Protein AF-A0A957N250-F1 (afdb_monomer_lite)

Secondary structure (DSSP, 8-state):
----------------PEEEEEEEPPPBTTEEEEEEEETTS-BPPPEEEEGGGGS-TT--HHHHHHHHHHHHHHSHHHHHHHHHHHHH-SSEEEEEEE-TT-GGGGGS-GGG-EE-SPBTTBTT---EEGGG-TTS-EEEEPPS--PPPP--SS------------S-GGGGTPPPP-HHHHHHHHHHHHHHTT-----PPTT--HHHHHT--

pLDDT: mean 74.57, std 16.41, range [23.97, 95.19]

Structure (mmCIF, N/CA/C/O backbone):
data_AF-A0A957N250-F1
#
_entry.id   AF-A0A957N250-F1
#
loop_
_atom_site.group_PDB
_atom_site.id
_atom_site.type_symbol
_atom_site.label_atom_id
_atom_site.label_alt_id
_atom_site.label_comp_id
_atom_site.label_asym_id
_atom_site.label_entity_id
_atom_site.label_seq_id
_atom_site.pdbx_PDB_ins_code
_atom_site.Cartn_x
_atom_site.Cartn_y
_atom_site.Cartn_z
_atom_site.occupancy
_atom_site.B_iso_or_equiv
_atom_site.auth_seq_id
_atom_site.auth_comp_id
_atom_site.auth_asym_id
_atom_site.auth_atom_id
_atom_site.pdbx_PDB_model_num
ATOM 1 N N . MET A 1 1 ? 3.015 10.602 47.325 1.00 35.69 1 MET A N 1
ATOM 2 C CA . MET A 1 1 ? 3.423 11.316 46.100 1.00 35.69 1 MET A CA 1
ATOM 3 C C . MET A 1 1 ? 2.388 10.965 45.055 1.00 35.69 1 MET A C 1
ATOM 5 O O . MET A 1 1 ? 2.389 9.836 44.584 1.00 35.69 1 MET A O 1
ATOM 9 N N . ASP A 1 2 ? 1.441 11.872 44.829 1.00 30.23 2 ASP A N 1
ATOM 10 C CA . ASP A 1 2 ? 0.351 11.695 43.870 1.00 30.23 2 ASP A CA 1
ATOM 11 C C . ASP A 1 2 ? 0.866 11.970 42.456 1.00 30.23 2 ASP A C 1
ATOM 13 O O . ASP A 1 2 ? 1.268 13.090 42.142 1.00 30.23 2 ASP A O 1
ATOM 17 N N . ASN A 1 3 ? 0.869 10.940 41.610 1.00 28.44 3 ASN A N 1
ATOM 18 C CA . ASN A 1 3 ? 1.113 11.092 40.179 1.00 28.44 3 ASN A CA 1
ATOM 19 C C . ASN A 1 3 ? -0.197 11.502 39.501 1.00 28.44 3 ASN A C 1
ATOM 21 O O . ASN A 1 3 ? -1.039 10.668 39.167 1.00 28.44 3 ASN A O 1
ATOM 25 N N . GLU A 1 4 ? -0.361 12.807 39.308 1.00 23.97 4 GLU A N 1
ATOM 26 C CA . GLU A 1 4 ? -1.438 13.394 38.518 1.00 23.97 4 GLU A CA 1
ATOM 27 C C . GLU A 1 4 ? -1.207 13.068 37.028 1.00 23.97 4 GLU A C 1
ATOM 29 O O . GLU A 1 4 ? -0.367 13.669 36.356 1.00 23.97 4 GLU A O 1
ATOM 34 N N . VAL A 1 5 ? -1.933 12.078 36.501 1.00 31.09 5 VAL A N 1
ATOM 35 C CA . VAL A 1 5 ? -1.961 11.773 35.062 1.00 31.09 5 VAL A CA 1
ATOM 36 C C . VAL A 1 5 ? -2.826 12.826 34.373 1.00 31.09 5 VAL A C 1
ATOM 38 O O . VAL A 1 5 ? -4.054 12.763 34.408 1.00 31.09 5 VAL A O 1
ATOM 41 N N . ARG A 1 6 ? -2.185 13.810 33.740 1.00 25.38 6 ARG A N 1
ATOM 42 C CA . ARG A 1 6 ? -2.863 14.789 32.885 1.00 25.38 6 ARG A CA 1
ATOM 43 C C . ARG A 1 6 ? -3.071 14.192 31.497 1.00 25.38 6 ARG A C 1
ATOM 45 O O . ARG A 1 6 ? -2.113 13.971 30.761 1.00 25.38 6 ARG A O 1
ATOM 52 N N . LEU A 1 7 ? -4.329 13.938 31.141 1.00 29.70 7 LEU A N 1
ATOM 53 C CA . LEU A 1 7 ? -4.728 13.692 29.757 1.00 29.70 7 LEU A CA 1
ATOM 54 C C . LEU A 1 7 ? -4.519 14.992 28.978 1.00 29.70 7 LEU A C 1
ATOM 56 O O . LEU A 1 7 ? -5.280 15.944 29.129 1.00 29.70 7 LEU A O 1
ATOM 60 N N . VAL A 1 8 ? -3.455 15.045 28.180 1.00 31.45 8 VAL A N 1
ATOM 61 C CA . VAL A 1 8 ? -3.284 16.096 27.180 1.00 31.45 8 VAL A CA 1
ATOM 62 C C . VAL A 1 8 ? -4.263 15.774 26.056 1.00 31.45 8 VAL A C 1
ATOM 64 O O . VAL A 1 8 ? -4.026 14.865 25.261 1.00 31.45 8 VAL A O 1
ATOM 67 N N . GLU A 1 9 ? -5.392 16.479 26.021 1.00 35.44 9 GLU A N 1
ATOM 68 C CA . GLU A 1 9 ? -6.283 16.511 24.860 1.00 35.44 9 GLU A CA 1
ATOM 69 C C . GLU A 1 9 ? -5.558 17.250 23.730 1.00 35.44 9 GLU A C 1
ATOM 71 O O . GLU A 1 9 ? -5.719 18.447 23.520 1.00 35.44 9 GLU A O 1
ATOM 76 N N . GLY A 1 10 ? -4.672 16.536 23.038 1.00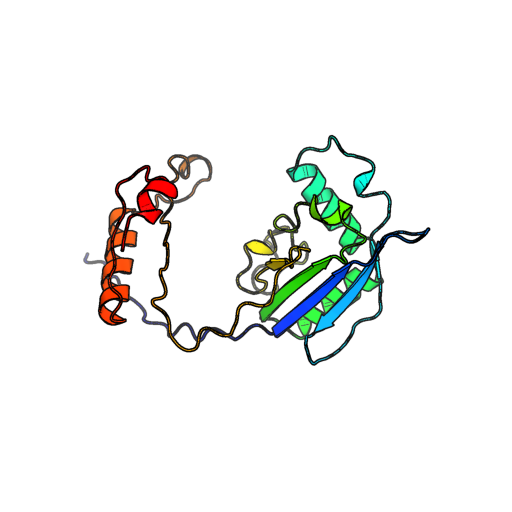 32.50 10 GLY A N 1
ATOM 77 C CA . GLY A 1 10 ? -4.186 16.972 21.742 1.00 32.50 10 GLY A CA 1
ATOM 78 C C . GLY A 1 10 ? -5.298 16.743 20.731 1.00 32.50 10 GLY A C 1
ATOM 79 O O . GLY A 1 10 ? -5.695 15.598 20.511 1.00 32.50 10 GLY A O 1
ATOM 80 N N . GLU A 1 11 ? -5.799 17.807 20.105 1.00 32.38 11 GLU A N 1
ATOM 81 C CA . GLU A 1 11 ? -6.494 17.673 18.829 1.00 32.38 11 GLU A CA 1
ATOM 82 C C . GLU A 1 11 ? -5.559 16.905 17.889 1.00 32.38 11 GLU A C 1
ATOM 84 O O . GLU A 1 11 ? -4.547 17.433 17.419 1.00 32.38 11 GLU A O 1
ATOM 89 N N . LEU A 1 12 ? -5.876 15.632 17.630 1.00 39.25 12 LEU A N 1
ATOM 90 C CA . LEU A 1 12 ? -5.319 14.891 16.508 1.00 39.25 12 LEU A CA 1
ATOM 91 C C . LEU A 1 12 ? -5.822 15.600 15.254 1.00 39.25 12 LEU A C 1
ATOM 93 O O . LEU A 1 12 ? -6.831 15.218 14.663 1.00 39.25 12 LEU A O 1
ATOM 97 N N . THR A 1 13 ? -5.137 16.673 14.870 1.00 39.28 13 THR A N 1
ATOM 98 C CA . THR A 1 13 ? -5.327 17.304 13.573 1.00 39.28 13 THR A CA 1
ATOM 99 C C . THR A 1 13 ? -4.778 16.294 12.581 1.00 39.28 13 THR A C 1
ATOM 101 O O . THR A 1 13 ? -3.583 16.270 12.295 1.00 39.28 13 THR A O 1
ATOM 104 N N . ALA A 1 14 ? -5.624 15.351 12.167 1.00 53.59 14 ALA A N 1
ATOM 105 C CA . ALA A 1 14 ? -5.254 14.327 11.214 1.00 53.59 14 ALA A CA 1
ATOM 106 C C . ALA A 1 14 ? -4.856 15.051 9.928 1.00 53.59 14 ALA A C 1
ATOM 108 O O . ALA A 1 14 ? -5.712 15.536 9.185 1.00 53.59 14 ALA A O 1
ATOM 109 N N . VAL A 1 15 ? -3.548 15.184 9.695 1.00 63.25 15 VAL A N 1
ATOM 11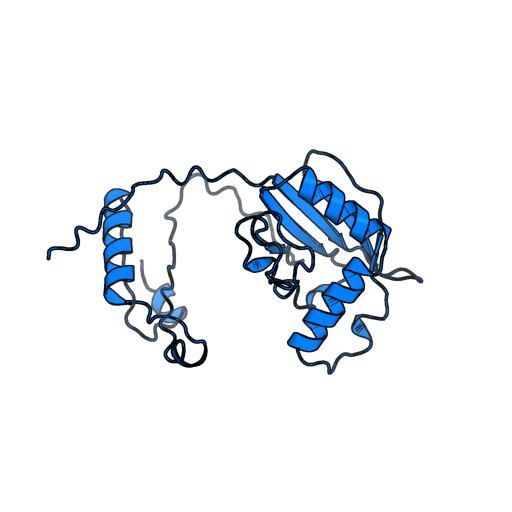0 C CA . VAL A 1 15 ? -3.030 15.677 8.424 1.00 63.25 15 VAL A CA 1
ATOM 111 C C . VAL A 1 15 ? -3.575 14.725 7.377 1.00 63.25 15 VAL A C 1
ATOM 113 O O . VAL A 1 15 ? -3.247 13.539 7.387 1.00 63.25 15 VAL A O 1
ATOM 116 N N . LYS A 1 16 ? -4.469 15.225 6.521 1.00 79.06 16 LYS A N 1
ATOM 117 C CA . LYS A 1 16 ? -5.044 14.419 5.452 1.00 79.06 16 LYS A CA 1
ATOM 118 C C . LYS A 1 16 ? -3.886 13.960 4.560 1.00 79.06 16 LYS A C 1
ATOM 120 O O . LYS A 1 16 ? -3.252 14.820 3.946 1.00 79.06 16 LYS A O 1
ATOM 125 N N . PRO A 1 17 ? -3.592 12.651 4.487 1.00 86.50 17 PRO A N 1
ATOM 126 C CA . PRO A 1 17 ? -2.508 12.179 3.648 1.00 86.50 17 PRO A CA 1
ATOM 127 C C . PRO A 1 17 ? -2.864 12.416 2.179 1.00 86.50 17 PRO A C 1
ATOM 129 O O . PRO A 1 17 ? -4.035 12.330 1.792 1.00 86.50 17 PRO A O 1
ATOM 132 N N . VAL A 1 18 ? -1.856 12.702 1.359 1.00 91.94 18 VAL A N 1
ATOM 133 C CA . VAL A 1 18 ? -2.032 12.689 -0.099 1.00 91.94 18 VAL A CA 1
ATOM 134 C C . VAL A 1 18 ? -2.136 11.249 -0.588 1.00 91.94 18 VAL A C 1
ATOM 136 O O . VAL A 1 18 ? -1.433 10.377 -0.083 1.00 91.94 18 VAL A O 1
ATOM 139 N N . ASP A 1 19 ? -2.994 10.986 -1.567 1.00 93.62 19 ASP A N 1
ATOM 140 C CA . ASP A 1 19 ? -3.112 9.648 -2.142 1.00 93.62 19 ASP A CA 1
ATOM 141 C C . ASP A 1 19 ? -2.068 9.447 -3.238 1.00 93.62 19 ASP A C 1
ATOM 143 O O . ASP A 1 19 ? -2.009 10.208 -4.204 1.00 93.62 19 ASP A O 1
ATOM 147 N N . VAL A 1 20 ? -1.260 8.403 -3.087 1.00 93.69 20 VAL A N 1
ATOM 148 C CA . VAL A 1 20 ? -0.218 8.010 -4.032 1.00 93.69 20 VAL A CA 1
ATOM 149 C C . VAL A 1 20 ? -0.567 6.634 -4.568 1.00 93.69 20 VAL A C 1
ATOM 151 O O . VAL A 1 20 ? -0.631 5.678 -3.806 1.00 93.69 20 VAL A O 1
ATOM 154 N N . GLU A 1 21 ? -0.792 6.517 -5.870 1.00 94.38 21 GLU A N 1
ATOM 155 C CA . GLU A 1 21 ? -1.034 5.236 -6.525 1.00 94.38 21 GLU A CA 1
ATOM 156 C C . GLU A 1 21 ? 0.285 4.634 -7.019 1.00 94.38 21 GLU A C 1
ATOM 158 O O . GLU A 1 21 ? 1.014 5.276 -7.774 1.00 94.38 21 GLU A O 1
ATOM 163 N N . LEU A 1 22 ? 0.551 3.388 -6.622 1.00 93.12 22 LEU A N 1
ATOM 164 C CA . LEU A 1 22 ? 1.505 2.497 -7.278 1.00 93.12 22 LEU A CA 1
ATOM 165 C C . LEU A 1 22 ? 0.706 1.540 -8.163 1.00 93.12 22 LEU A C 1
ATOM 167 O O . LEU A 1 22 ? -0.022 0.687 -7.652 1.00 93.12 22 LEU A O 1
ATOM 171 N N . ARG A 1 23 ? 0.822 1.683 -9.481 1.00 93.31 23 ARG A N 1
ATOM 172 C CA . ARG A 1 23 ? 0.179 0.799 -10.453 1.00 93.31 23 ARG A CA 1
ATOM 173 C C . ARG A 1 23 ? 1.163 -0.253 -10.946 1.00 93.31 23 ARG A C 1
ATOM 175 O O . ARG A 1 23 ? 2.221 0.109 -11.445 1.00 93.31 23 ARG A O 1
ATOM 182 N N . LEU A 1 24 ? 0.758 -1.519 -10.916 1.00 93.19 24 LEU A N 1
ATOM 183 C CA . LEU A 1 24 ? 1.451 -2.639 -11.554 1.00 93.19 24 LEU A CA 1
ATOM 184 C C . LEU A 1 24 ? 0.670 -3.113 -12.776 1.00 93.19 24 LEU A C 1
ATOM 186 O O . LEU A 1 24 ? -0.534 -3.376 -12.698 1.00 93.19 24 LEU A O 1
ATOM 190 N N . GLN A 1 25 ? 1.365 -3.199 -13.902 1.00 92.62 25 GLN A N 1
ATOM 191 C CA . GLN A 1 25 ? 0.813 -3.595 -15.194 1.00 92.62 25 GLN A CA 1
ATOM 192 C C . GLN A 1 25 ? 1.143 -5.060 -15.517 1.00 92.62 25 GLN A C 1
ATOM 194 O O . GLN A 1 25 ? 2.019 -5.647 -14.878 1.00 92.62 25 GLN A O 1
ATOM 199 N N . PRO A 1 26 ? 0.469 -5.663 -16.518 1.00 91.62 26 PRO A N 1
ATOM 200 C CA . PRO A 1 26 ? 0.784 -7.013 -16.976 1.00 91.62 26 PRO A CA 1
ATOM 201 C C . PRO A 1 26 ? 2.251 -7.166 -17.369 1.00 91.62 26 PRO A C 1
ATOM 203 O O . PRO A 1 26 ? 2.869 -6.227 -17.883 1.00 91.62 26 PRO A O 1
ATOM 206 N N . ARG A 1 27 ? 2.780 -8.369 -17.133 1.00 91.56 27 ARG A N 1
ATOM 207 C CA . ARG A 1 27 ? 4.172 -8.711 -17.417 1.00 91.56 27 ARG A CA 1
ATOM 208 C C . ARG A 1 27 ? 4.521 -8.433 -18.882 1.00 91.56 27 ARG A C 1
ATOM 210 O O . ARG A 1 27 ? 3.763 -8.776 -19.790 1.00 91.56 27 ARG A O 1
ATOM 217 N N . ARG A 1 28 ? 5.690 -7.839 -19.090 1.00 89.62 28 ARG A N 1
ATOM 218 C CA . ARG A 1 28 ? 6.406 -7.725 -20.364 1.00 89.62 28 ARG A CA 1
ATOM 219 C C . ARG A 1 28 ? 7.663 -8.597 -20.310 1.00 89.62 28 ARG A C 1
ATOM 221 O O . ARG A 1 28 ? 7.953 -9.201 -19.275 1.00 89.62 28 ARG A O 1
ATOM 228 N N . ASP A 1 29 ? 8.396 -8.678 -21.416 1.00 80.06 29 ASP A N 1
ATOM 229 C CA . ASP A 1 29 ? 9.576 -9.549 -21.544 1.00 80.06 29 ASP A CA 1
ATOM 230 C C . ASP A 1 29 ? 10.628 -9.315 -20.440 1.00 80.06 29 ASP A C 1
ATOM 232 O O . ASP A 1 29 ? 11.316 -10.243 -20.021 1.00 80.06 29 ASP A O 1
ATOM 236 N N . ASP A 1 30 ? 10.715 -8.088 -19.930 1.00 81.81 30 ASP A N 1
ATOM 237 C CA . ASP A 1 30 ? 11.694 -7.610 -18.957 1.00 81.81 30 ASP A CA 1
ATOM 238 C C . ASP A 1 30 ? 11.185 -7.596 -17.496 1.00 81.81 30 ASP A C 1
ATOM 240 O O . ASP A 1 30 ? 11.990 -7.570 -16.562 1.00 81.81 30 ASP A O 1
ATOM 244 N N . GLY A 1 31 ? 9.870 -7.667 -17.259 1.00 90.56 31 GLY A N 1
ATOM 245 C CA . GLY A 1 31 ? 9.280 -7.611 -15.916 1.00 90.56 31 GLY A CA 1
ATOM 246 C C . GLY A 1 31 ? 7.862 -7.045 -15.894 1.00 90.56 31 GLY A C 1
ATOM 247 O O . GLY A 1 31 ? 7.193 -6.981 -16.922 1.00 90.56 31 GLY A O 1
ATOM 248 N N . TRP A 1 32 ? 7.374 -6.633 -14.724 1.00 93.50 32 TRP A N 1
ATOM 249 C CA . TRP A 1 32 ? 6.081 -5.948 -14.601 1.00 93.50 32 TRP A CA 1
ATOM 250 C C . TRP A 1 32 ? 6.290 -4.432 -14.567 1.00 93.50 32 TRP A C 1
ATOM 252 O O . TRP A 1 32 ? 6.919 -3.932 -13.631 1.00 93.50 32 TRP A O 1
ATOM 262 N N . PRO A 1 33 ? 5.778 -3.669 -15.550 1.00 94.50 33 PRO A N 1
ATOM 263 C CA . PRO A 1 33 ? 5.879 -2.218 -15.523 1.00 94.50 33 PRO A CA 1
ATOM 264 C C . PRO A 1 33 ? 5.169 -1.637 -14.303 1.00 94.50 33 PRO A C 1
ATOM 266 O O . PRO A 1 33 ? 4.053 -2.041 -13.958 1.00 94.50 33 PRO A O 1
ATOM 269 N N . MET A 1 34 ? 5.817 -0.658 -13.684 1.00 93.94 34 MET A N 1
ATOM 270 C CA . MET A 1 34 ? 5.337 0.037 -12.503 1.00 93.94 34 MET A CA 1
ATOM 271 C C . MET A 1 34 ? 5.245 1.533 -12.757 1.00 93.94 34 MET A C 1
ATOM 273 O O . MET A 1 34 ? 6.176 2.147 -13.274 1.00 93.94 34 MET A O 1
ATOM 277 N N . GLU A 1 35 ? 4.146 2.135 -12.327 1.00 94.31 35 GLU A N 1
ATOM 278 C CA . GLU A 1 35 ? 3.952 3.583 -12.365 1.00 94.31 35 GLU A CA 1
ATOM 279 C C . GLU A 1 35 ? 3.638 4.086 -10.962 1.00 94.31 35 GLU A C 1
ATOM 281 O O . GLU A 1 35 ? 2.838 3.487 -10.242 1.00 94.31 35 GLU A O 1
ATOM 286 N N . LEU A 1 36 ? 4.248 5.207 -10.588 1.00 94.25 36 LEU A N 1
ATOM 287 C CA . LEU A 1 36 ? 3.971 5.901 -9.339 1.00 94.25 36 LEU A CA 1
ATOM 288 C C . LEU A 1 36 ? 3.363 7.263 -9.668 1.00 94.25 36 LEU A C 1
ATOM 290 O O . LEU A 1 36 ? 3.912 8.013 -10.474 1.00 94.25 36 LEU A O 1
ATOM 294 N N . ARG A 1 37 ? 2.234 7.603 -9.048 1.00 95.19 37 ARG A N 1
ATOM 295 C CA . ARG A 1 37 ? 1.574 8.898 -9.265 1.00 95.19 37 ARG A CA 1
ATOM 296 C C . ARG A 1 37 ? 0.878 9.411 -8.020 1.00 95.19 37 ARG A C 1
ATOM 298 O O . ARG A 1 37 ? 0.341 8.634 -7.238 1.00 95.19 37 ARG A O 1
ATOM 305 N N . VAL A 1 38 ? 0.810 10.725 -7.872 1.00 95.19 38 VAL A N 1
ATOM 306 C CA . VAL A 1 38 ? -0.076 11.371 -6.897 1.00 95.19 38 VAL A CA 1
ATOM 307 C C . VAL A 1 38 ? -1.456 11.505 -7.538 1.00 95.19 38 VAL A C 1
ATOM 309 O O . VAL A 1 38 ? -1.580 12.045 -8.638 1.00 95.19 38 VAL A O 1
ATOM 312 N N . LEU A 1 39 ? -2.513 11.018 -6.885 1.00 88.06 39 LEU A N 1
ATOM 313 C CA . LEU A 1 39 ? -3.866 11.106 -7.437 1.00 88.06 39 LEU A CA 1
ATOM 314 C C . LEU A 1 39 ? -4.292 12.573 -7.597 1.00 88.06 39 LEU A C 1
ATOM 316 O O . LEU A 1 39 ? -4.426 13.307 -6.620 1.00 88.06 39 LEU A O 1
ATOM 320 N N . GLY A 1 40 ? -4.524 12.983 -8.848 1.00 85.19 40 GLY A N 1
ATOM 321 C CA . GLY A 1 40 ? -4.840 14.370 -9.207 1.00 85.19 40 GLY A CA 1
ATOM 322 C C . GLY A 1 40 ? -3.626 15.306 -9.230 1.00 85.19 40 GLY A C 1
ATOM 323 O O . GLY A 1 40 ? -3.807 16.521 -9.225 1.00 85.19 40 GLY A O 1
ATOM 324 N N . GLY A 1 41 ? -2.411 14.755 -9.225 1.00 89.12 41 GLY A N 1
ATOM 325 C CA . GLY A 1 41 ? -1.161 15.501 -9.178 1.00 89.12 41 GLY A CA 1
ATOM 326 C C . GLY A 1 41 ? -0.143 15.008 -10.202 1.00 89.12 41 GLY A C 1
ATOM 327 O O . GLY A 1 41 ? -0.471 14.779 -11.363 1.00 89.12 41 GLY A O 1
ATOM 328 N N . GLU A 1 42 ? 1.110 14.909 -9.763 1.00 91.94 42 GLU A N 1
ATOM 329 C CA . GLU A 1 42 ? 2.237 14.552 -10.623 1.00 91.94 42 GLU A CA 1
ATOM 330 C C . GLU A 1 42 ? 2.344 13.044 -10.872 1.00 91.94 42 GLU A C 1
ATOM 332 O O . GLU A 1 42 ? 2.022 12.218 -10.012 1.00 91.94 42 GLU A O 1
ATOM 337 N N . GLU A 1 43 ? 2.849 12.707 -12.052 1.00 94.50 43 GLU A N 1
ATOM 338 C CA . GLU A 1 43 ? 3.231 11.355 -12.437 1.00 94.50 43 GLU A CA 1
ATOM 339 C C . GLU A 1 43 ? 4.755 11.261 -12.425 1.00 94.50 43 GLU A C 1
ATOM 341 O O . GLU A 1 43 ? 5.453 12.177 -12.868 1.00 94.50 43 GLU A O 1
ATOM 346 N N . TYR A 1 44 ? 5.270 10.160 -11.891 1.00 94.19 44 TYR A N 1
ATOM 347 C CA . TYR A 1 44 ? 6.697 9.892 -11.854 1.00 94.19 44 TYR A CA 1
ATOM 348 C C . TYR A 1 44 ? 7.095 8.990 -13.029 1.00 94.19 44 TYR A C 1
ATOM 350 O O . TYR A 1 44 ? 6.266 8.209 -13.505 1.00 94.19 44 TYR A O 1
ATOM 358 N N . PRO A 1 45 ? 8.356 9.065 -13.498 1.00 94.81 45 PRO A N 1
ATOM 359 C CA . PRO A 1 45 ? 8.852 8.181 -14.547 1.00 94.81 45 PRO A CA 1
ATOM 360 C C . PRO A 1 45 ? 8.582 6.697 -14.239 1.00 94.81 45 PRO A C 1
ATOM 362 O O . PRO A 1 45 ? 8.731 6.290 -13.083 1.00 94.81 45 PRO A O 1
ATOM 365 N N . PRO A 1 46 ? 8.195 5.884 -15.237 1.00 93.00 46 PRO A N 1
ATOM 366 C CA . PRO A 1 46 ? 7.897 4.475 -15.023 1.00 93.00 46 PRO A CA 1
ATOM 367 C C . PRO A 1 46 ? 9.157 3.686 -14.653 1.00 93.00 46 PRO A C 1
ATOM 369 O O . PRO A 1 46 ? 10.267 4.037 -15.053 1.00 93.00 46 PRO A O 1
ATOM 372 N N . ALA A 1 47 ? 8.953 2.599 -13.920 1.00 93.25 47 ALA A N 1
ATOM 373 C CA . ALA A 1 47 ? 9.982 1.670 -13.468 1.00 93.25 47 ALA A CA 1
ATOM 374 C C . ALA A 1 47 ? 9.566 0.226 -13.775 1.00 93.25 47 ALA A C 1
ATOM 376 O O . ALA A 1 47 ? 8.466 -0.018 -14.280 1.00 93.25 47 ALA A O 1
ATOM 377 N N . LEU A 1 48 ? 10.423 -0.739 -13.453 1.00 92.31 48 LEU A N 1
ATOM 378 C CA . LEU A 1 48 ? 10.175 -2.146 -13.742 1.00 92.31 48 LEU A CA 1
ATOM 379 C C . LEU A 1 48 ? 10.367 -3.024 -12.505 1.00 92.31 48 LEU A C 1
ATOM 381 O O . LEU A 1 48 ? 11.407 -2.985 -11.854 1.00 92.31 48 LEU A O 1
ATOM 385 N N . LEU A 1 49 ? 9.366 -3.846 -12.188 1.00 90.56 49 LEU A N 1
ATOM 386 C CA . LEU A 1 49 ? 9.509 -4.907 -11.195 1.00 90.56 49 LEU A CA 1
ATOM 387 C C . LEU A 1 49 ? 10.125 -6.130 -11.880 1.00 90.56 49 LEU A C 1
ATOM 389 O O . LEU A 1 49 ? 9.531 -6.628 -12.844 1.00 90.56 49 LEU A O 1
ATOM 393 N N . PRO A 1 50 ? 11.264 -6.656 -11.405 1.00 87.69 50 PRO A N 1
ATOM 394 C CA . PRO A 1 50 ? 11.908 -7.787 -12.054 1.00 87.69 50 PRO A CA 1
ATOM 395 C C . PRO A 1 50 ? 11.018 -9.032 -12.099 1.00 87.69 50 PRO A C 1
ATOM 397 O O . PRO A 1 50 ? 10.503 -9.475 -11.075 1.00 87.69 50 PRO A O 1
ATOM 400 N N . GLY A 1 51 ? 10.909 -9.638 -13.287 1.00 82.31 51 GLY A N 1
ATOM 401 C CA . GLY A 1 51 ? 10.068 -10.810 -13.571 1.00 82.31 51 GLY A CA 1
ATOM 402 C C . GLY A 1 51 ? 10.338 -12.056 -12.715 1.00 82.31 51 GLY A C 1
ATOM 403 O O . GLY A 1 51 ? 9.477 -12.927 -12.616 1.00 82.31 51 GLY A O 1
ATOM 404 N N . HIS A 1 52 ? 11.527 -12.142 -12.116 1.00 80.19 52 HIS A N 1
ATOM 405 C CA . HIS A 1 52 ? 11.983 -13.305 -11.354 1.00 80.19 52 HIS A CA 1
ATOM 406 C C . HIS A 1 52 ? 11.496 -13.327 -9.900 1.00 80.19 52 HIS A C 1
ATOM 408 O O . HIS A 1 52 ? 11.772 -14.269 -9.163 1.00 80.19 52 HIS A O 1
ATOM 414 N N . LEU A 1 53 ? 10.768 -12.294 -9.466 1.00 75.00 53 LEU A N 1
ATOM 415 C CA . LEU A 1 53 ? 10.264 -12.193 -8.096 1.00 75.00 53 LEU A CA 1
ATOM 416 C C . LEU A 1 53 ? 9.357 -13.374 -7.701 1.00 75.00 53 LEU A C 1
ATOM 418 O O . LEU A 1 53 ? 9.311 -13.754 -6.536 1.00 75.00 53 LEU A O 1
ATOM 422 N N . LEU A 1 54 ? 8.645 -13.954 -8.668 1.00 73.00 54 LEU A N 1
ATOM 423 C CA . LEU A 1 54 ? 7.740 -15.087 -8.456 1.00 73.00 54 LEU A CA 1
ATOM 424 C C . LEU A 1 54 ? 8.386 -16.450 -8.744 1.00 73.00 54 LEU A C 1
ATOM 426 O O . LEU A 1 54 ? 7.708 -17.470 -8.648 1.00 73.00 54 LEU A O 1
ATOM 430 N N . ASP A 1 55 ? 9.681 -16.491 -9.071 1.00 74.94 55 ASP A N 1
ATOM 431 C CA . ASP A 1 55 ? 10.370 -17.737 -9.437 1.00 74.94 55 ASP A CA 1
ATOM 432 C C . ASP A 1 55 ? 10.671 -18.631 -8.213 1.00 74.94 55 ASP A C 1
ATOM 434 O O . ASP A 1 55 ? 11.103 -19.772 -8.372 1.00 74.94 55 ASP A O 1
ATOM 438 N N . ALA A 1 56 ? 10.405 -18.143 -6.993 1.00 66.75 56 ALA A N 1
ATOM 439 C CA . ALA A 1 56 ? 10.560 -18.871 -5.731 1.00 66.75 56 ALA A CA 1
ATOM 440 C C . ALA A 1 56 ? 9.205 -19.067 -5.005 1.00 66.75 56 ALA A C 1
ATOM 442 O O . ALA A 1 56 ? 8.962 -18.441 -3.972 1.00 66.75 56 ALA A O 1
ATOM 443 N N . PRO A 1 57 ? 8.307 -19.931 -5.520 1.00 60.84 57 PRO A N 1
ATOM 444 C CA . PRO A 1 57 ? 6.946 -20.102 -4.996 1.00 60.84 57 PRO A CA 1
ATOM 445 C C . PRO A 1 57 ? 6.872 -20.726 -3.589 1.00 60.84 57 PRO A C 1
ATOM 447 O O . PRO A 1 57 ? 5.848 -20.580 -2.928 1.00 60.84 57 PRO A O 1
ATOM 450 N N . ASP A 1 58 ? 7.943 -21.380 -3.124 1.00 67.25 58 ASP A N 1
ATOM 451 C CA . ASP A 1 58 ? 8.012 -22.054 -1.815 1.00 67.25 58 ASP A CA 1
ATOM 452 C C . ASP A 1 58 ? 8.679 -21.202 -0.715 1.00 67.25 58 ASP A C 1
ATOM 454 O O . ASP A 1 58 ? 8.952 -21.698 0.380 1.00 67.25 58 ASP A O 1
ATOM 458 N N . ALA A 1 59 ? 8.989 -19.931 -0.993 1.00 69.31 59 ALA A N 1
ATOM 459 C CA . ALA A 1 59 ? 9.576 -19.039 0.003 1.00 69.31 59 ALA A CA 1
ATOM 460 C C . ALA A 1 59 ? 8.618 -18.831 1.190 1.00 69.31 59 ALA A C 1
ATOM 462 O O . ALA A 1 59 ? 7.405 -18.679 1.013 1.00 69.31 59 ALA A O 1
ATOM 463 N N . ALA A 1 60 ? 9.163 -18.783 2.410 1.00 75.00 60 ALA A N 1
ATOM 464 C CA . ALA A 1 60 ? 8.374 -18.391 3.571 1.00 75.00 60 ALA A CA 1
ATOM 465 C C . ALA A 1 60 ? 7.816 -16.964 3.362 1.00 75.00 60 ALA A C 1
ATOM 467 O O . ALA A 1 60 ? 8.478 -16.143 2.723 1.00 75.00 60 ALA A O 1
ATOM 468 N N . PRO A 1 61 ? 6.628 -16.627 3.902 1.00 68.44 61 PRO A N 1
ATOM 469 C CA . PRO A 1 61 ? 6.015 -15.311 3.700 1.00 68.44 61 PRO A CA 1
ATOM 470 C C . PRO A 1 61 ? 6.929 -14.126 4.045 1.00 68.44 61 PRO A C 1
ATOM 472 O O . PRO A 1 61 ? 6.928 -13.127 3.327 1.00 68.44 61 PRO A O 1
ATOM 475 N N . ASP A 1 62 ? 7.746 -14.256 5.093 1.00 70.06 62 ASP A N 1
ATOM 476 C CA . ASP A 1 62 ? 8.697 -13.221 5.516 1.00 70.06 62 ASP A CA 1
ATOM 477 C C . ASP A 1 62 ? 9.869 -13.066 4.530 1.00 70.06 62 ASP A C 1
ATOM 479 O O . ASP A 1 62 ? 10.271 -11.944 4.211 1.00 70.06 62 ASP A O 1
ATOM 483 N N . ASP A 1 63 ? 10.373 -14.174 3.978 1.00 72.81 63 ASP A N 1
ATOM 484 C CA . ASP A 1 63 ? 11.422 -14.159 2.950 1.00 72.81 63 ASP A CA 1
ATOM 485 C C . ASP A 1 63 ? 10.900 -13.536 1.651 1.00 72.81 63 ASP A C 1
ATOM 487 O O . ASP A 1 63 ? 11.584 -12.734 1.011 1.00 72.81 63 ASP A O 1
ATOM 491 N N . LEU A 1 64 ? 9.654 -13.853 1.285 1.00 73.31 64 LEU A N 1
ATOM 492 C CA . LEU A 1 64 ? 8.983 -13.273 0.127 1.00 73.31 64 LEU A CA 1
ATOM 493 C C . LEU A 1 64 ? 8.725 -11.772 0.315 1.00 73.31 64 LEU A C 1
ATOM 495 O O . LEU A 1 64 ? 8.876 -11.003 -0.633 1.00 73.31 64 LEU A O 1
ATOM 499 N N . ALA A 1 65 ? 8.384 -11.331 1.528 1.00 72.50 65 ALA A N 1
ATOM 500 C CA . ALA A 1 65 ? 8.229 -9.916 1.855 1.00 72.50 65 ALA A CA 1
ATOM 501 C C . ALA A 1 65 ? 9.553 -9.141 1.742 1.00 72.50 65 ALA A C 1
ATOM 503 O O . ALA A 1 65 ? 9.594 -8.057 1.149 1.00 72.50 65 ALA A O 1
ATOM 504 N N . ALA A 1 66 ? 10.647 -9.707 2.259 1.00 71.19 66 ALA A N 1
ATOM 505 C CA . ALA A 1 66 ? 11.980 -9.124 2.136 1.00 71.19 66 ALA A CA 1
ATOM 506 C C . ALA A 1 66 ? 12.445 -9.068 0.668 1.00 71.19 66 ALA A C 1
ATOM 508 O O . ALA A 1 66 ? 12.955 -8.038 0.214 1.00 71.19 66 ALA A O 1
ATOM 509 N N . ALA A 1 67 ? 12.212 -10.140 -0.097 1.00 76.44 67 ALA A N 1
ATOM 510 C CA . ALA A 1 67 ? 12.516 -10.204 -1.524 1.00 76.44 67 ALA A CA 1
ATOM 511 C C . ALA A 1 67 ? 11.681 -9.208 -2.345 1.00 76.44 67 ALA A C 1
ATOM 513 O O . ALA A 1 67 ? 12.215 -8.549 -3.236 1.00 76.44 67 ALA A O 1
ATOM 514 N N . LEU A 1 68 ? 10.396 -9.036 -2.015 1.00 79.25 68 LEU A N 1
ATOM 515 C CA . LEU A 1 68 ? 9.501 -8.070 -2.653 1.00 79.25 68 LEU A CA 1
ATOM 516 C C . LEU A 1 68 ? 10.005 -6.633 -2.487 1.00 79.25 68 LEU A C 1
ATOM 518 O O . LEU A 1 68 ? 10.016 -5.870 -3.454 1.00 79.25 68 LEU A O 1
ATOM 522 N N . LEU A 1 69 ? 10.460 -6.264 -1.287 1.00 73.56 69 LEU A N 1
ATOM 523 C CA . LEU A 1 69 ? 11.057 -4.949 -1.060 1.00 73.56 69 LEU A CA 1
ATOM 524 C C . LEU A 1 69 ? 12.320 -4.755 -1.899 1.00 73.56 69 LEU A C 1
ATOM 526 O O . LEU A 1 69 ? 12.457 -3.744 -2.593 1.00 73.56 69 LEU A O 1
ATOM 530 N N . ALA A 1 70 ? 13.238 -5.719 -1.822 1.00 73.88 70 ALA A N 1
ATOM 531 C CA . ALA A 1 70 ? 14.484 -5.665 -2.569 1.00 73.88 70 ALA A CA 1
ATOM 532 C C . ALA A 1 70 ? 14.211 -5.524 -4.072 1.00 73.88 70 ALA A C 1
ATOM 534 O O . ALA A 1 70 ? 14.855 -4.711 -4.725 1.00 73.88 70 ALA A O 1
ATOM 535 N N . ALA A 1 71 ? 13.213 -6.236 -4.598 1.00 80.25 71 ALA A N 1
ATOM 536 C CA . ALA A 1 71 ? 12.819 -6.178 -5.999 1.00 80.25 71 ALA A CA 1
ATOM 537 C C . ALA A 1 71 ? 12.198 -4.832 -6.403 1.00 80.25 71 ALA A C 1
ATOM 539 O O . ALA A 1 71 ? 12.531 -4.316 -7.468 1.00 80.25 71 ALA A O 1
ATOM 540 N N . LEU A 1 72 ? 11.340 -4.232 -5.568 1.00 79.31 72 LEU A N 1
ATOM 541 C CA . LEU A 1 72 ? 10.736 -2.921 -5.851 1.00 79.31 72 LEU A CA 1
ATOM 542 C C . LEU A 1 72 ? 11.771 -1.795 -5.913 1.00 79.31 72 LEU A C 1
ATOM 544 O O . LEU A 1 72 ? 11.641 -0.887 -6.730 1.00 79.31 72 LEU A O 1
ATOM 548 N N . LEU A 1 73 ? 12.777 -1.846 -5.038 1.00 74.62 73 LEU A N 1
ATOM 549 C CA . LEU A 1 73 ? 13.829 -0.830 -4.949 1.00 74.62 73 LEU A CA 1
ATOM 550 C C . LEU A 1 73 ? 15.082 -1.176 -5.764 1.00 74.62 73 LEU A C 1
ATOM 552 O O . LEU A 1 73 ? 16.004 -0.364 -5.821 1.00 74.62 73 LEU A O 1
ATOM 556 N N . HIS A 1 74 ? 15.125 -2.353 -6.393 1.00 80.31 74 HIS A N 1
ATOM 557 C CA . HIS A 1 74 ? 16.208 -2.729 -7.299 1.00 80.31 74 HIS A CA 1
ATOM 558 C C . HIS A 1 74 ? 16.260 -1.801 -8.516 1.00 80.31 74 HIS A C 1
ATOM 560 O O . HIS A 1 74 ? 17.336 -1.468 -9.012 1.00 80.31 74 HIS A O 1
ATOM 566 N N . ASP A 1 75 ? 15.089 -1.362 -8.976 1.00 85.88 75 ASP A N 1
ATOM 567 C CA . ASP A 1 75 ? 14.975 -0.357 -10.017 1.00 85.88 75 ASP A CA 1
ATOM 568 C C . ASP A 1 75 ? 15.360 1.026 -9.463 1.00 85.88 75 ASP A C 1
ATOM 570 O O . ASP A 1 75 ? 14.734 1.573 -8.547 1.00 85.88 75 ASP A O 1
ATOM 574 N N . THR A 1 76 ? 16.417 1.605 -10.033 1.00 87.00 76 THR A N 1
ATOM 575 C CA . THR A 1 76 ? 16.966 2.891 -9.590 1.00 87.00 76 THR A CA 1
ATOM 576 C C . THR A 1 76 ? 15.998 4.049 -9.818 1.00 87.00 76 THR A C 1
ATOM 578 O O . THR A 1 76 ? 15.984 4.989 -9.021 1.00 87.00 76 THR A O 1
ATOM 581 N N . VAL A 1 77 ? 15.150 3.978 -10.848 1.00 91.12 77 VAL A N 1
ATOM 582 C CA . VAL A 1 77 ? 14.116 4.982 -11.120 1.00 91.12 77 VAL A CA 1
ATOM 583 C C . VAL A 1 77 ? 13.053 4.925 -10.027 1.00 91.12 77 VAL A C 1
ATOM 585 O O . VAL A 1 77 ? 12.729 5.963 -9.446 1.00 91.12 77 VAL A O 1
ATOM 588 N N . MET A 1 78 ? 12.575 3.732 -9.658 1.00 89.94 78 MET A N 1
ATOM 589 C CA . MET A 1 78 ? 11.613 3.581 -8.559 1.00 89.94 78 MET A CA 1
ATOM 590 C C . MET A 1 78 ? 12.187 4.074 -7.224 1.00 89.94 78 MET A C 1
ATOM 592 O O . MET A 1 78 ? 11.519 4.820 -6.504 1.00 89.94 78 MET A O 1
ATOM 596 N N . ALA A 1 79 ? 13.437 3.731 -6.906 1.00 86.44 79 ALA A N 1
ATOM 597 C CA . ALA A 1 79 ? 14.089 4.183 -5.677 1.00 86.44 79 ALA A CA 1
ATOM 598 C C . ALA A 1 79 ? 14.207 5.722 -5.600 1.00 86.44 79 ALA A C 1
ATOM 600 O O . ALA A 1 79 ? 13.961 6.328 -4.545 1.00 86.44 79 ALA A O 1
ATOM 601 N N . MET A 1 80 ? 14.537 6.373 -6.722 1.00 89.38 80 MET A N 1
ATOM 602 C CA . MET A 1 80 ? 14.595 7.835 -6.826 1.00 89.38 80 MET A CA 1
ATOM 603 C C . MET A 1 80 ? 13.209 8.476 -6.711 1.00 89.38 80 MET A C 1
ATOM 605 O O . MET A 1 80 ? 13.040 9.426 -5.942 1.00 89.38 80 MET A O 1
ATOM 609 N N . ASN A 1 81 ? 12.213 7.935 -7.416 1.00 91.50 81 ASN A N 1
ATOM 610 C CA . ASN A 1 81 ? 10.828 8.401 -7.364 1.00 91.50 81 ASN A CA 1
ATOM 611 C C . ASN A 1 81 ? 10.273 8.332 -5.942 1.00 91.50 81 ASN A C 1
ATOM 613 O O . ASN A 1 81 ? 9.723 9.313 -5.442 1.00 91.50 81 ASN A O 1
ATOM 617 N N . TRP A 1 82 ? 10.475 7.197 -5.268 1.00 87.25 82 TRP A N 1
ATOM 618 C CA . TRP A 1 82 ? 10.060 7.011 -3.884 1.00 87.25 82 TRP A CA 1
ATOM 619 C C . TRP A 1 82 ? 10.728 8.039 -2.970 1.00 87.25 82 TRP A C 1
ATOM 621 O O . TRP A 1 82 ? 10.055 8.718 -2.201 1.00 87.25 82 TRP A O 1
ATOM 631 N N . THR A 1 83 ? 12.039 8.248 -3.098 1.00 87.44 83 THR A N 1
ATOM 632 C CA . THR A 1 83 ? 12.762 9.239 -2.286 1.00 87.44 83 THR A CA 1
ATOM 633 C C . THR A 1 83 ? 12.250 10.665 -2.502 1.00 87.44 83 THR A C 1
ATOM 635 O O . THR A 1 83 ? 11.973 11.363 -1.525 1.00 87.44 83 THR A O 1
ATOM 638 N N . ALA A 1 84 ? 12.059 11.084 -3.754 1.00 89.94 84 ALA A N 1
ATOM 639 C CA . ALA A 1 84 ? 11.529 12.406 -4.084 1.00 89.94 84 ALA A CA 1
ATOM 640 C C . ALA A 1 84 ? 10.103 12.610 -3.544 1.00 89.94 84 ALA A C 1
ATOM 642 O O . ALA A 1 84 ? 9.801 13.649 -2.951 1.00 89.94 84 ALA A O 1
ATOM 643 N N . LEU A 1 85 ? 9.242 11.598 -3.695 1.00 90.06 85 LEU A N 1
ATOM 644 C CA . LEU A 1 85 ? 7.879 11.597 -3.172 1.00 90.06 85 LEU A CA 1
ATOM 645 C C . LEU A 1 85 ? 7.862 11.804 -1.652 1.00 90.06 85 LEU A C 1
ATOM 647 O O . LEU A 1 85 ? 7.087 12.618 -1.157 1.00 90.06 85 LEU A O 1
ATOM 651 N N . ARG A 1 86 ? 8.724 11.108 -0.903 1.00 86.06 86 ARG A N 1
ATOM 652 C CA . ARG A 1 86 ? 8.776 11.216 0.566 1.00 86.06 86 ARG A CA 1
ATOM 653 C C . ARG A 1 86 ? 9.176 12.596 1.058 1.00 86.06 86 ARG A C 1
ATOM 655 O O . ARG A 1 86 ? 8.596 13.082 2.023 1.00 86.06 86 ARG A O 1
ATOM 662 N N . ILE A 1 87 ? 10.154 13.210 0.396 1.00 87.19 87 ILE A N 1
ATOM 663 C CA . ILE A 1 87 ? 10.618 14.560 0.734 1.00 87.19 87 ILE A CA 1
ATOM 664 C C . ILE A 1 87 ? 9.486 15.569 0.522 1.00 87.19 87 ILE A C 1
ATOM 666 O O . ILE A 1 87 ? 9.283 16.461 1.342 1.00 87.19 87 ILE A O 1
ATOM 670 N N . LYS A 1 88 ? 8.732 15.415 -0.569 1.00 91.06 88 LYS A N 1
ATOM 671 C CA . LYS A 1 88 ? 7.654 16.336 -0.936 1.00 91.06 88 LYS A CA 1
ATOM 672 C C . LYS A 1 88 ? 6.369 16.111 -0.133 1.00 91.06 88 LYS A C 1
ATOM 674 O O . LYS A 1 88 ? 5.675 17.073 0.187 1.00 91.06 88 LYS A O 1
ATOM 679 N N . TYR A 1 89 ? 6.064 14.859 0.206 1.00 90.25 89 TYR A N 1
ATOM 680 C CA . TYR A 1 89 ? 4.826 14.449 0.867 1.00 90.25 89 TYR A CA 1
ATOM 681 C C . TYR A 1 89 ? 5.116 13.637 2.139 1.00 90.25 89 TYR A C 1
ATOM 683 O O . TYR A 1 89 ? 5.120 12.396 2.116 1.00 90.25 89 TYR A O 1
ATOM 691 N N . PRO A 1 90 ? 5.333 14.321 3.278 1.00 84.62 90 PRO A N 1
ATOM 692 C CA . PRO A 1 90 ? 5.654 13.658 4.539 1.00 84.62 90 PRO A CA 1
ATOM 693 C C . PRO A 1 90 ? 4.506 12.783 5.066 1.00 84.62 90 PRO A C 1
ATOM 695 O O . PRO A 1 90 ? 4.782 11.750 5.662 1.00 84.62 90 PRO A O 1
ATOM 698 N N . ALA A 1 91 ? 3.241 13.135 4.793 1.00 87.94 91 ALA A N 1
ATOM 699 C CA . ALA A 1 91 ? 2.063 12.304 5.066 1.00 87.94 91 ALA A CA 1
ATOM 700 C C . ALA A 1 91 ? 1.387 11.885 3.750 1.00 87.94 91 ALA A C 1
ATOM 702 O O . ALA A 1 91 ? 0.870 12.727 3.010 1.00 87.94 91 ALA A O 1
ATOM 703 N N . ARG A 1 92 ? 1.384 10.585 3.449 1.00 89.81 92 ARG A N 1
ATOM 704 C CA . ARG A 1 92 ? 0.944 10.020 2.163 1.00 89.81 92 ARG A CA 1
ATOM 705 C C . ARG A 1 92 ? 0.277 8.667 2.372 1.00 89.81 92 ARG A C 1
ATOM 707 O O . ARG A 1 92 ? 0.694 7.921 3.234 1.00 89.81 92 ARG A O 1
ATOM 714 N N . ARG A 1 93 ? -0.739 8.311 1.598 1.00 90.31 93 ARG A N 1
ATOM 715 C CA . ARG A 1 93 ? -1.350 6.979 1.609 1.00 90.31 93 ARG A CA 1
ATOM 716 C C . ARG A 1 93 ? -0.976 6.272 0.318 1.00 90.31 93 ARG A C 1
ATOM 718 O O . ARG A 1 93 ? -1.275 6.778 -0.759 1.00 90.31 93 ARG A O 1
ATOM 725 N N . LEU A 1 94 ? -0.330 5.118 0.431 1.00 90.69 94 LEU A N 1
ATOM 726 C CA . LEU A 1 94 ? 0.049 4.292 -0.707 1.00 90.69 94 LEU A CA 1
ATOM 727 C C . LEU A 1 94 ? -1.135 3.407 -1.115 1.00 90.69 94 LEU A C 1
ATOM 729 O O . LEU A 1 94 ? -1.613 2.595 -0.325 1.00 90.69 94 LEU A O 1
ATOM 733 N N . LEU A 1 95 ? -1.603 3.568 -2.347 1.00 92.31 95 LEU A N 1
ATOM 734 C CA . LEU A 1 95 ? -2.683 2.810 -2.966 1.00 92.31 95 LEU A CA 1
ATOM 735 C C . LEU A 1 95 ? -2.095 1.899 -4.043 1.00 92.31 95 LEU A C 1
ATOM 737 O O . LEU A 1 95 ? -1.705 2.352 -5.116 1.00 92.31 95 LEU A O 1
ATOM 741 N N . ILE A 1 96 ? -2.031 0.604 -3.769 1.00 92.00 96 ILE A N 1
ATOM 742 C CA . ILE A 1 96 ? -1.485 -0.381 -4.700 1.00 92.00 96 ILE A CA 1
ATOM 743 C C . ILE A 1 96 ? -2.601 -0.824 -5.639 1.00 92.00 96 ILE A C 1
ATOM 745 O O . ILE A 1 96 ? -3.613 -1.378 -5.201 1.00 92.00 96 ILE A O 1
ATOM 749 N N . ARG A 1 97 ? -2.425 -0.593 -6.938 1.00 91.75 97 ARG A N 1
ATOM 750 C CA . ARG A 1 97 ? -3.338 -1.047 -7.984 1.00 91.75 97 ARG A CA 1
ATOM 751 C C . ARG A 1 97 ? -2.639 -2.068 -8.861 1.00 91.75 97 ARG A C 1
ATOM 753 O O . ARG A 1 97 ? -1.656 -1.754 -9.516 1.00 91.75 97 ARG A O 1
ATOM 760 N N . ILE A 1 98 ? -3.182 -3.273 -8.903 1.00 91.38 98 ILE A N 1
ATOM 761 C CA . ILE A 1 98 ? -2.683 -4.351 -9.752 1.00 91.38 98 ILE A CA 1
ATOM 762 C C . ILE A 1 98 ? -3.692 -4.520 -10.880 1.00 91.38 98 ILE A C 1
ATOM 764 O O . ILE A 1 98 ? -4.890 -4.666 -10.626 1.00 91.38 98 ILE A O 1
ATOM 768 N N . ASP A 1 99 ? -3.232 -4.407 -12.124 1.00 89.31 99 ASP A N 1
ATOM 769 C CA . ASP A 1 99 ? -4.093 -4.618 -13.283 1.00 89.31 99 ASP A CA 1
ATOM 770 C C . ASP A 1 99 ? -4.590 -6.076 -13.304 1.00 89.31 99 ASP A C 1
ATOM 772 O O . ASP A 1 99 ? -3.857 -7.005 -12.977 1.00 89.31 99 ASP A O 1
ATOM 776 N N . ALA A 1 100 ? -5.840 -6.295 -13.723 1.00 85.12 100 ALA A N 1
ATOM 777 C CA . ALA A 1 100 ? -6.487 -7.611 -13.643 1.00 85.12 100 ALA A CA 1
ATOM 778 C C . ALA A 1 100 ? -5.762 -8.722 -14.430 1.00 85.12 100 ALA A C 1
ATOM 780 O O . ALA A 1 100 ? -5.899 -9.897 -14.105 1.00 85.12 100 ALA A O 1
ATOM 781 N N . ALA A 1 101 ? -4.990 -8.353 -15.457 1.00 87.44 101 ALA A N 1
ATOM 782 C CA . ALA A 1 101 ? -4.174 -9.275 -16.245 1.00 87.44 101 ALA A CA 1
ATOM 783 C C . ALA A 1 101 ? -2.784 -9.563 -15.630 1.00 87.44 101 ALA A C 1
ATOM 785 O O . ALA A 1 101 ? -1.991 -10.255 -16.254 1.00 87.44 101 ALA A O 1
ATOM 786 N N . ALA A 1 102 ? -2.498 -9.051 -14.428 1.00 88.62 102 ALA A N 1
ATOM 787 C CA . ALA A 1 102 ? -1.319 -9.360 -13.610 1.00 88.62 102 ALA A CA 1
ATOM 788 C C . ALA A 1 102 ? -1.742 -10.053 -12.298 1.00 88.62 102 ALA A C 1
ATOM 790 O O . ALA A 1 102 ? -1.318 -9.675 -11.202 1.00 88.62 102 ALA A O 1
ATOM 791 N N . ALA A 1 103 ? -2.666 -11.014 -12.394 1.00 85.50 103 ALA A N 1
ATOM 792 C CA . ALA A 1 103 ? -3.344 -11.598 -11.239 1.00 85.50 103 ALA A CA 1
ATOM 793 C C . ALA A 1 103 ? -2.383 -12.290 -10.256 1.00 85.50 103 ALA A C 1
ATOM 795 O O . ALA A 1 103 ? -2.631 -12.299 -9.051 1.00 85.50 103 ALA A O 1
ATOM 796 N N . GLU A 1 104 ? -1.268 -12.817 -10.755 1.00 85.88 104 GLU A N 1
ATOM 797 C CA . GLU A 1 104 ? -0.209 -13.456 -9.979 1.00 85.88 104 GLU A CA 1
ATOM 798 C C . GLU A 1 104 ? 0.402 -12.528 -8.917 1.00 85.88 104 GLU A C 1
ATOM 800 O O . GLU A 1 104 ? 0.742 -12.972 -7.821 1.00 85.88 104 GLU A O 1
ATOM 805 N N . LEU A 1 105 ? 0.440 -11.215 -9.174 1.00 88.00 105 LEU A N 1
ATOM 806 C CA . LEU A 1 105 ? 0.958 -10.234 -8.221 1.00 88.00 105 LEU A CA 1
ATOM 807 C C . LEU A 1 105 ? 0.033 -10.045 -7.010 1.00 88.00 105 LEU A C 1
ATOM 809 O O . LEU A 1 105 ? 0.463 -9.514 -5.986 1.00 88.00 105 LEU A O 1
ATOM 813 N N . HIS A 1 106 ? -1.229 -10.488 -7.069 1.00 85.44 106 HIS A N 1
ATOM 814 C CA . HIS A 1 106 ? -2.120 -10.430 -5.909 1.00 85.44 106 HIS A CA 1
ATOM 815 C C . HIS A 1 106 ? -1.724 -11.397 -4.787 1.00 85.44 106 HIS A C 1
ATOM 817 O O . HIS A 1 106 ? -2.151 -11.177 -3.651 1.00 85.44 106 HIS A O 1
ATOM 823 N N . ALA A 1 107 ? -0.922 -12.425 -5.072 1.00 83.25 107 ALA A N 1
ATOM 824 C CA . ALA A 1 107 ? -0.456 -13.379 -4.066 1.00 83.25 107 ALA A CA 1
ATOM 825 C C . ALA A 1 107 ? 0.691 -12.833 -3.193 1.00 83.25 107 ALA A C 1
ATOM 827 O O . ALA A 1 107 ? 1.000 -13.416 -2.159 1.00 83.25 107 ALA A O 1
ATOM 828 N N . LEU A 1 108 ? 1.313 -11.721 -3.595 1.00 85.00 108 LEU A N 1
ATOM 829 C CA . LEU A 1 108 ? 2.443 -11.129 -2.882 1.00 85.00 108 LEU A CA 1
ATOM 830 C C . LEU A 1 108 ? 1.999 -10.427 -1.578 1.00 85.00 108 LEU A C 1
ATOM 832 O O . LEU A 1 108 ? 0.934 -9.795 -1.566 1.00 85.00 108 LEU A O 1
ATOM 836 N N . PRO A 1 109 ? 2.813 -10.481 -0.503 1.00 83.00 109 PRO A N 1
ATOM 837 C CA . PRO A 1 109 ? 2.498 -9.899 0.804 1.00 83.00 109 PRO A CA 1
ATOM 838 C C . PRO A 1 109 ? 2.784 -8.388 0.825 1.00 83.00 109 PRO A C 1
ATOM 840 O O . PRO A 1 109 ? 3.716 -7.905 1.467 1.00 83.00 109 PRO A O 1
ATOM 843 N N . TRP A 1 110 ? 1.992 -7.614 0.085 1.00 83.94 110 TRP A N 1
ATOM 844 C CA . TRP A 1 110 ? 2.159 -6.160 -0.066 1.00 83.94 110 TRP A CA 1
ATOM 845 C C . TRP A 1 110 ? 2.102 -5.383 1.259 1.00 83.94 110 TRP A C 1
ATOM 847 O O . TRP A 1 110 ? 2.676 -4.303 1.386 1.00 83.94 110 TRP A O 1
ATOM 857 N N . GLU A 1 111 ? 1.403 -5.917 2.252 1.00 79.31 111 GLU A N 1
ATOM 858 C CA . GLU A 1 111 ? 1.326 -5.385 3.611 1.00 79.31 111 GLU A CA 1
ATOM 859 C C . GLU A 1 111 ? 2.648 -5.496 4.382 1.00 79.31 111 GLU A C 1
ATOM 861 O O . GLU A 1 111 ? 2.887 -4.713 5.301 1.00 79.31 111 GLU A O 1
ATOM 866 N N . ALA A 1 112 ? 3.518 -6.424 3.983 1.00 77.38 112 ALA A N 1
ATOM 867 C CA . ALA A 1 112 ? 4.811 -6.676 4.605 1.00 77.38 112 ALA A CA 1
ATOM 868 C C . ALA A 1 112 ? 5.954 -5.895 3.933 1.00 77.38 112 ALA A C 1
ATOM 870 O O . ALA A 1 112 ? 7.128 -6.125 4.222 1.00 77.38 112 ALA A O 1
ATOM 871 N N . LEU A 1 113 ? 5.640 -4.938 3.054 1.00 77.69 113 LEU A N 1
ATOM 872 C CA . LEU A 1 113 ? 6.634 -3.999 2.546 1.00 77.69 113 LEU A CA 1
ATOM 873 C C . LEU A 1 113 ? 7.242 -3.201 3.694 1.00 77.69 113 LEU A C 1
ATOM 875 O O . LEU A 1 113 ? 6.508 -2.658 4.516 1.00 77.69 113 LEU A O 1
ATOM 879 N N . HIS A 1 114 ? 8.566 -3.077 3.722 1.00 74.00 114 HIS A N 1
ATOM 880 C CA . HIS A 1 114 ? 9.265 -2.231 4.686 1.00 74.00 114 HIS A CA 1
ATOM 881 C C . HIS A 1 114 ? 9.829 -0.982 4.009 1.00 74.00 114 HIS A C 1
ATOM 883 O O . HIS A 1 114 ? 10.239 -1.024 2.855 1.00 74.00 114 HIS A O 1
ATOM 889 N N . ASP A 1 115 ? 9.875 0.136 4.726 1.00 68.19 115 ASP A N 1
ATOM 890 C CA . ASP A 1 115 ? 10.710 1.263 4.340 1.00 68.19 115 ASP A CA 1
ATOM 891 C C . ASP A 1 115 ? 12.101 1.077 4.945 1.00 68.19 115 ASP A C 1
ATOM 893 O O . ASP A 1 115 ? 12.236 1.003 6.165 1.00 68.19 115 ASP A O 1
ATOM 897 N N . GLY A 1 116 ? 13.124 0.979 4.095 1.00 56.78 116 GLY A N 1
ATOM 898 C CA . GLY A 1 116 ? 14.527 0.888 4.502 1.00 56.78 116 GLY A CA 1
ATOM 899 C C . GLY A 1 116 ? 15.240 2.237 4.611 1.00 56.78 116 GLY A C 1
ATOM 900 O O . GLY A 1 116 ? 16.423 2.258 4.944 1.00 56.78 116 GLY A O 1
ATOM 901 N N . ALA A 1 117 ? 14.579 3.358 4.300 1.00 54.62 117 ALA A N 1
ATOM 902 C CA . ALA A 1 117 ? 15.212 4.660 4.463 1.00 54.62 117 ALA A CA 1
ATOM 903 C C . ALA A 1 117 ? 15.097 5.142 5.914 1.00 54.62 117 ALA A C 1
ATOM 905 O O . ALA A 1 117 ?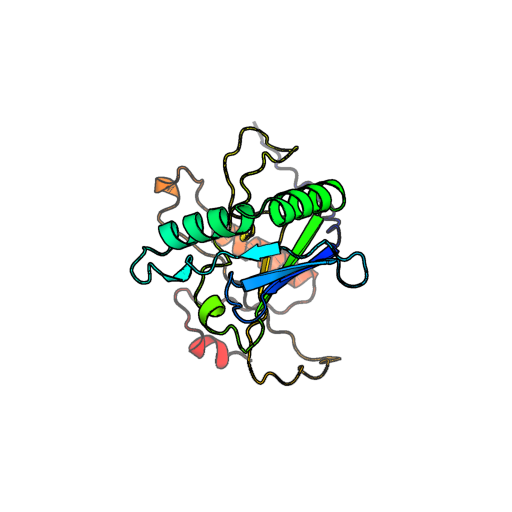 14.010 5.049 6.489 1.00 54.62 117 ALA A O 1
ATOM 906 N N . PRO A 1 118 ? 16.177 5.701 6.487 1.00 48.72 118 PRO A N 1
ATOM 907 C CA . PRO A 1 118 ? 16.121 6.307 7.807 1.00 48.72 118 PRO A CA 1
ATOM 908 C C . PRO A 1 118 ? 15.046 7.397 7.808 1.00 48.72 118 PRO A C 1
ATOM 910 O O . PRO A 1 118 ? 15.089 8.334 7.007 1.00 48.72 118 PRO A O 1
ATOM 913 N N . ASP A 1 119 ? 14.058 7.253 8.689 1.00 50.91 119 ASP A N 1
ATOM 914 C CA . ASP A 1 119 ? 13.084 8.308 8.937 1.00 50.91 119 ASP A CA 1
ATOM 915 C C . ASP A 1 119 ? 13.841 9.514 9.507 1.00 50.91 119 ASP A C 1
ATOM 917 O O . ASP A 1 119 ? 14.656 9.366 10.420 1.00 50.91 119 ASP A O 1
ATOM 921 N N . ALA A 1 120 ? 13.575 10.719 9.001 1.00 48.53 120 ALA A N 1
ATOM 922 C CA . ALA A 1 120 ? 14.167 11.941 9.544 1.00 48.53 120 ALA A CA 1
ATOM 923 C C . ALA A 1 120 ? 13.825 12.129 11.036 1.00 48.53 120 ALA A C 1
ATOM 925 O O . ALA A 1 120 ? 14.577 12.777 11.762 1.00 48.53 120 ALA A O 1
ATOM 926 N N . ALA A 1 121 ? 12.715 11.541 11.501 1.00 48.41 121 ALA A N 1
ATOM 927 C CA . ALA A 1 121 ? 12.329 11.521 12.908 1.00 48.41 121 ALA A CA 1
ATOM 928 C C . ALA A 1 121 ? 13.009 10.407 13.734 1.00 48.41 121 ALA A C 1
ATOM 930 O O . ALA A 1 121 ? 12.994 10.478 14.963 1.00 48.41 121 ALA A O 1
ATOM 931 N N . ALA A 1 122 ? 13.583 9.377 13.098 1.00 45.66 122 ALA A N 1
ATOM 932 C CA . ALA A 1 122 ? 14.193 8.226 13.771 1.00 45.66 122 ALA A CA 1
ATOM 933 C C . ALA A 1 122 ? 15.264 7.538 12.887 1.00 45.66 122 ALA A C 1
ATOM 935 O O . ALA A 1 122 ? 15.031 6.432 12.392 1.00 45.66 122 ALA A O 1
ATOM 936 N N . PRO A 1 123 ? 16.443 8.161 12.702 1.00 49.22 123 PRO A N 1
ATOM 937 C CA . PRO A 1 123 ? 17.479 7.687 11.778 1.00 49.22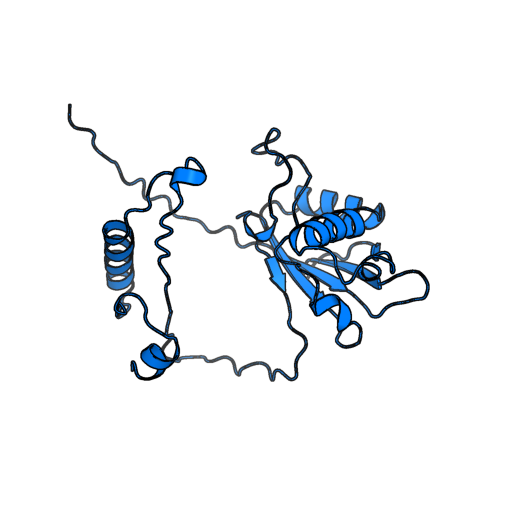 123 PRO A CA 1
ATOM 938 C C . PRO A 1 123 ? 18.140 6.355 12.174 1.00 49.22 123 PRO A C 1
ATOM 940 O O . PRO A 1 123 ? 18.691 5.681 11.308 1.00 49.22 123 PRO A O 1
ATOM 943 N N . ASP A 1 124 ? 18.044 5.950 13.444 1.00 49.66 124 ASP A N 1
ATOM 944 C CA . ASP A 1 124 ? 18.631 4.700 13.961 1.00 49.66 124 ASP A CA 1
ATOM 945 C C . ASP A 1 124 ? 17.658 3.513 13.917 1.00 49.66 124 ASP A C 1
ATOM 947 O O . ASP A 1 124 ? 18.002 2.384 14.274 1.00 49.66 124 ASP A O 1
ATOM 951 N N . ALA A 1 125 ? 16.410 3.752 13.516 1.00 51.69 125 ALA A N 1
ATOM 952 C CA . ALA A 1 125 ? 15.443 2.687 13.384 1.00 51.69 125 ALA A CA 1
ATOM 953 C C . ALA A 1 125 ? 15.645 2.011 12.027 1.00 51.69 125 ALA A C 1
ATOM 955 O O . ALA A 1 125 ? 15.414 2.631 10.994 1.00 51.69 125 ALA A O 1
ATOM 956 N N . GLY A 1 126 ? 16.086 0.751 12.039 1.00 57.31 126 GLY A N 1
ATOM 957 C CA . GLY A 1 126 ? 16.185 -0.080 10.838 1.00 57.31 126 GLY A CA 1
ATOM 958 C C . GLY A 1 126 ? 14.865 -0.184 10.063 1.00 57.31 126 GLY A C 1
ATOM 959 O O . GLY A 1 126 ? 13.859 0.427 10.427 1.00 57.31 126 GLY A O 1
ATOM 960 N N . ALA A 1 127 ? 14.861 -0.978 8.989 1.00 64.31 127 ALA A N 1
ATOM 961 C CA . ALA A 1 127 ? 13.717 -1.061 8.086 1.00 64.31 127 ALA A CA 1
ATOM 962 C C . ALA A 1 127 ? 12.402 -1.333 8.846 1.00 64.31 127 ALA A C 1
ATOM 964 O O . ALA A 1 127 ? 12.307 -2.310 9.590 1.00 64.31 127 ALA A O 1
ATOM 965 N N . ARG A 1 128 ? 11.393 -0.467 8.680 1.00 68.94 128 ARG A N 1
ATOM 966 C CA . ARG A 1 128 ? 10.088 -0.589 9.361 1.00 68.94 128 ARG A CA 1
ATOM 967 C C . ARG A 1 128 ? 8.996 -0.970 8.370 1.00 68.94 128 ARG A C 1
ATOM 969 O O . ARG A 1 128 ? 8.983 -0.399 7.284 1.00 68.94 128 ARG A O 1
ATOM 976 N N . PRO A 1 129 ? 8.037 -1.841 8.724 1.00 74.69 129 PRO A N 1
ATOM 977 C CA . PRO A 1 129 ? 6.924 -2.150 7.833 1.00 74.69 129 PRO A CA 1
ATOM 978 C C . PRO A 1 129 ? 6.132 -0.880 7.480 1.00 74.69 129 PRO A C 1
ATOM 980 O O . PRO A 1 129 ? 5.627 -0.200 8.377 1.00 74.69 129 PRO A O 1
ATOM 983 N N . LEU A 1 130 ? 5.971 -0.578 6.189 1.00 76.56 130 LEU A N 1
ATOM 984 C CA . LEU A 1 130 ? 5.225 0.576 5.674 1.00 76.56 130 LEU A CA 1
ATOM 985 C C . LEU A 1 130 ? 3.808 0.619 6.246 1.00 76.56 130 LEU A C 1
ATOM 987 O O . LEU A 1 130 ? 3.360 1.670 6.692 1.00 76.56 130 LEU A O 1
ATOM 991 N N . ALA A 1 131 ? 3.135 -0.533 6.314 1.00 73.94 131 ALA A N 1
ATOM 992 C CA . ALA A 1 131 ? 1.772 -0.642 6.832 1.00 73.94 131 ALA A CA 1
ATOM 993 C C . ALA A 1 131 ? 1.632 -0.209 8.307 1.00 73.94 131 ALA A C 1
ATOM 995 O O . ALA A 1 131 ? 0.535 0.130 8.746 1.00 73.94 131 ALA A O 1
ATOM 996 N N . THR A 1 132 ? 2.732 -0.190 9.068 1.00 75.56 132 THR A N 1
ATOM 997 C CA . THR A 1 132 ? 2.757 0.254 10.472 1.00 75.56 132 THR A CA 1
ATOM 998 C C . THR A 1 132 ? 3.116 1.730 10.634 1.00 75.56 132 THR A C 1
ATOM 1000 O O . THR A 1 132 ? 3.010 2.269 11.735 1.00 75.56 132 THR A O 1
ATOM 1003 N N . MET A 1 133 ? 3.531 2.409 9.559 1.00 78.00 133 MET A N 1
ATOM 1004 C CA . MET A 1 133 ? 3.939 3.809 9.610 1.00 78.00 133 MET A CA 1
ATOM 1005 C C . MET A 1 133 ? 2.710 4.726 9.544 1.00 78.00 133 MET A C 1
ATOM 1007 O O . MET A 1 133 ? 2.028 4.752 8.517 1.00 78.00 133 MET A O 1
ATOM 1011 N N . PRO A 1 134 ? 2.455 5.575 10.562 1.00 76.44 134 PRO A N 1
ATOM 1012 C CA . PRO A 1 134 ? 1.327 6.514 10.533 1.00 76.44 134 PRO A CA 1
ATOM 1013 C C . PRO A 1 134 ? 1.381 7.482 9.344 1.00 76.44 134 PRO A C 1
ATOM 1015 O O . PRO A 1 134 ? 0.353 7.918 8.834 1.00 76.44 134 PRO A O 1
ATOM 1018 N N . ALA A 1 135 ? 2.597 7.799 8.895 1.00 79.94 135 ALA A N 1
ATOM 1019 C CA . ALA A 1 135 ? 2.864 8.672 7.762 1.00 79.94 135 ALA A CA 1
ATOM 1020 C C . ALA A 1 135 ? 2.617 8.012 6.394 1.00 79.94 135 ALA A C 1
ATOM 1022 O O . ALA A 1 135 ? 2.507 8.738 5.407 1.00 79.94 135 ALA A O 1
ATOM 1023 N N . THR A 1 136 ? 2.555 6.671 6.330 1.00 83.00 136 THR A N 1
ATOM 1024 C CA . THR A 1 136 ? 2.385 5.908 5.081 1.00 83.00 136 THR A CA 1
ATOM 1025 C C . THR A 1 136 ? 1.348 4.785 5.189 1.00 83.00 136 THR A C 1
ATOM 1027 O O . THR A 1 136 ? 1.706 3.619 5.041 1.00 83.00 136 THR A O 1
ATOM 1030 N N . PRO A 1 137 ? 0.051 5.075 5.413 1.00 85.00 137 PRO A N 1
ATOM 1031 C CA . PRO A 1 137 ? -0.964 4.030 5.359 1.00 85.00 137 PRO A CA 1
ATOM 1032 C C 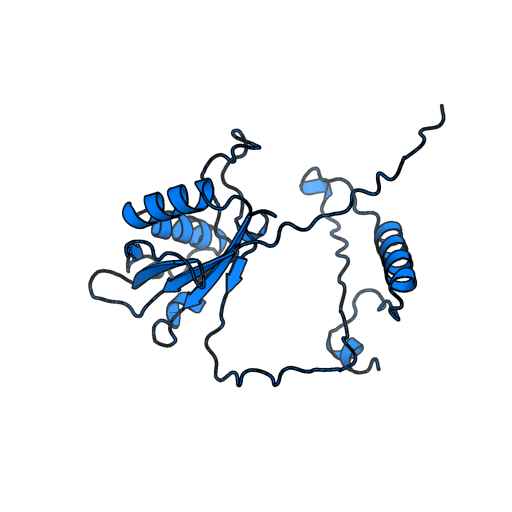. PRO A 1 137 ? -0.938 3.320 4.000 1.00 85.00 137 PRO A C 1
ATOM 1034 O O . PRO A 1 137 ? -0.871 3.979 2.960 1.00 85.00 137 PRO A O 1
ATOM 1037 N N . VAL A 1 138 ? -1.016 1.989 4.002 1.00 87.06 138 VAL A N 1
ATOM 1038 C CA . VAL A 1 138 ? -1.026 1.167 2.784 1.00 87.06 138 VAL A CA 1
ATOM 1039 C C . VAL A 1 138 ? -2.427 0.606 2.564 1.00 87.06 138 VAL A C 1
ATOM 1041 O O . VAL A 1 138 ? -3.050 0.079 3.483 1.00 87.06 138 VAL A O 1
ATOM 1044 N N . ALA A 1 139 ? -2.928 0.709 1.339 1.00 87.00 139 ALA A N 1
ATOM 1045 C CA . ALA A 1 139 ? -4.133 0.029 0.891 1.00 87.00 139 ALA A CA 1
ATOM 1046 C C . ALA A 1 139 ? -3.902 -0.577 -0.494 1.00 87.00 139 ALA A C 1
ATOM 1048 O O . ALA A 1 139 ? -3.059 -0.115 -1.261 1.00 87.00 139 ALA A O 1
ATOM 1049 N N . ARG A 1 140 ? -4.674 -1.607 -0.832 1.00 87.75 140 ARG A N 1
ATOM 1050 C CA . ARG A 1 140 ? -4.584 -2.300 -2.118 1.00 87.75 140 ARG A CA 1
ATOM 1051 C C . ARG A 1 140 ? -5.963 -2.428 -2.746 1.00 87.75 140 ARG A C 1
ATOM 1053 O O . ARG A 1 140 ? -6.911 -2.835 -2.079 1.00 87.75 140 ARG A O 1
ATOM 1060 N N . TYR A 1 141 ? -6.061 -2.129 -4.036 1.00 83.12 141 TYR A N 1
ATOM 1061 C CA . TYR A 1 141 ? -7.226 -2.475 -4.838 1.00 83.12 141 TYR A CA 1
ATOM 1062 C C . TYR A 1 141 ? -7.202 -3.973 -5.132 1.00 83.12 141 TYR A C 1
ATOM 1064 O O . TYR A 1 141 ? -6.267 -4.485 -5.747 1.00 83.12 141 TYR A O 1
ATOM 1072 N N . VAL A 1 142 ? -8.236 -4.681 -4.690 1.00 72.88 142 VAL A N 1
ATOM 1073 C CA . VAL A 1 142 ? -8.447 -6.079 -5.064 1.00 72.88 142 VAL A CA 1
ATOM 1074 C C . VAL A 1 142 ? -9.184 -6.081 -6.396 1.00 72.88 142 VAL A C 1
ATOM 1076 O O . VAL A 1 142 ? -10.289 -5.543 -6.491 1.00 72.88 142 VAL A O 1
ATOM 1079 N N . ALA A 1 143 ? -8.560 -6.637 -7.436 1.00 64.12 143 ALA A N 1
ATOM 1080 C CA . ALA A 1 143 ? -9.222 -6.811 -8.717 1.00 64.12 143 ALA A CA 1
ATOM 1081 C C . ALA A 1 143 ? -10.380 -7.800 -8.534 1.00 64.12 143 ALA A C 1
ATOM 1083 O O . ALA A 1 143 ? -10.205 -8.923 -8.069 1.00 64.12 143 ALA A O 1
ATOM 1084 N N . GLY A 1 144 ? -11.585 -7.359 -8.868 1.00 60.38 144 GLY A N 1
ATOM 1085 C CA . GLY A 1 144 ? -12.799 -8.152 -8.781 1.00 60.38 144 GLY A CA 1
ATOM 1086 C C . GLY A 1 144 ? -13.924 -7.443 -9.516 1.00 60.38 144 GLY A C 1
ATOM 1087 O O . GLY A 1 144 ? -13.847 -6.240 -9.774 1.00 60.38 144 GLY A O 1
ATOM 1088 N N . SER A 1 145 ? -14.982 -8.176 -9.856 1.00 54.03 145 SER A N 1
ATOM 1089 C CA . SER A 1 145 ? -16.221 -7.607 -10.390 1.00 54.03 145 SER A CA 1
ATOM 1090 C C . SER A 1 145 ? -16.968 -6.868 -9.277 1.00 54.03 145 SER A C 1
ATOM 1092 O O . SER A 1 145 ? -18.012 -7.311 -8.802 1.00 54.03 145 SER A O 1
ATOM 1094 N N . TRP A 1 146 ? -16.397 -5.769 -8.796 1.00 50.03 146 TRP A N 1
ATOM 1095 C CA . TRP A 1 146 ? -17.035 -4.926 -7.804 1.00 50.03 146 TRP A CA 1
ATOM 1096 C C . TRP A 1 146 ? -17.757 -3.802 -8.531 1.00 50.03 146 TRP A C 1
ATOM 1098 O O . TRP A 1 146 ? -17.144 -2.917 -9.129 1.00 50.03 146 TRP A O 1
ATOM 1108 N N . SER A 1 147 ? -19.085 -3.831 -8.498 1.00 54.22 147 SER A N 1
ATOM 1109 C CA . SER A 1 147 ? -19.856 -2.625 -8.766 1.00 54.22 147 SER A CA 1
ATOM 1110 C C . SER A 1 147 ? -19.518 -1.625 -7.668 1.00 54.22 147 SER A C 1
ATOM 1112 O O . SER A 1 147 ? -19.664 -1.960 -6.490 1.00 54.22 147 SER A O 1
ATOM 1114 N N . ARG A 1 148 ? -19.080 -0.411 -8.034 1.00 48.97 148 ARG A N 1
ATOM 1115 C CA . ARG A 1 148 ? -18.928 0.693 -7.077 1.00 48.97 148 ARG A CA 1
ATOM 1116 C C . ARG A 1 148 ? -20.204 0.731 -6.226 1.00 48.97 148 ARG A C 1
ATOM 1118 O O . ARG A 1 148 ? -21.276 0.875 -6.820 1.00 48.97 148 ARG A O 1
ATOM 1125 N N . PRO A 1 149 ? -20.131 0.569 -4.892 1.00 53.00 149 PRO A N 1
ATOM 1126 C CA . PRO A 1 149 ? -21.307 0.706 -4.061 1.00 53.00 149 PRO A CA 1
ATOM 1127 C C . PRO A 1 149 ? -21.915 2.056 -4.387 1.00 53.00 149 PRO A C 1
ATOM 1129 O O . PRO A 1 149 ? -21.187 3.048 -4.528 1.00 53.00 149 PRO A O 1
ATOM 1132 N N . ALA A 1 150 ? -23.236 2.093 -4.538 1.00 55.44 150 ALA A N 1
ATOM 1133 C CA . ALA A 1 150 ? -23.925 3.366 -4.526 1.00 55.44 150 ALA A CA 1
ATOM 1134 C C . ALA A 1 150 ? -23.425 4.138 -3.298 1.00 55.44 150 ALA A C 1
ATOM 1136 O O . ALA A 1 150 ? -23.263 3.549 -2.224 1.00 55.44 150 ALA A O 1
ATOM 1137 N N . VAL A 1 151 ? -23.123 5.428 -3.467 1.00 57.19 151 VAL A N 1
ATOM 1138 C CA . VAL A 1 151 ? -22.886 6.305 -2.318 1.00 57.19 151 VAL A CA 1
ATOM 1139 C C . VAL A 1 151 ? -24.078 6.081 -1.400 1.00 57.19 151 VAL A C 1
ATOM 1141 O O . VAL A 1 151 ? -25.202 6.309 -1.830 1.00 57.19 151 VAL A O 1
ATOM 1144 N N . LEU A 1 152 ? -23.852 5.548 -0.201 1.00 56.91 152 LEU A N 1
ATOM 1145 C CA . LEU A 1 152 ? -24.893 5.427 0.808 1.00 56.91 152 LEU A CA 1
ATOM 1146 C C . LEU A 1 152 ? -24.989 6.817 1.435 1.00 56.91 152 LEU A C 1
ATOM 1148 O O . LEU A 1 152 ? -24.108 7.158 2.225 1.00 56.91 152 LEU A O 1
ATOM 1152 N N . PRO A 1 153 ? -25.972 7.661 1.054 1.00 53.47 153 PRO A N 1
ATOM 1153 C CA . PRO A 1 153 ? -26.048 9.006 1.607 1.00 53.47 153 PRO A CA 1
ATOM 1154 C C . PRO A 1 153 ? -26.294 8.920 3.115 1.00 53.47 153 PRO A C 1
ATOM 1156 O O . PRO A 1 153 ? -25.683 9.658 3.882 1.00 53.47 153 PRO A O 1
ATOM 1159 N N . HIS A 1 154 ? -27.118 7.952 3.536 1.00 52.97 154 HIS A N 1
ATOM 1160 C CA . HIS A 1 154 ? -27.473 7.678 4.919 1.00 52.97 154 HIS A CA 1
ATOM 1161 C C . HIS A 1 154 ? -27.737 6.175 5.074 1.00 52.97 154 HIS A C 1
ATOM 1163 O O . HIS A 1 154 ? -28.482 5.583 4.295 1.00 52.97 154 HIS A O 1
ATOM 1169 N N . GLY A 1 155 ? -27.130 5.561 6.080 1.00 54.59 155 GLY A N 1
ATOM 1170 C CA . GLY A 1 155 ? -27.386 4.186 6.490 1.00 54.59 155 GLY A CA 1
ATOM 1171 C C . GLY A 1 155 ? -26.776 3.967 7.873 1.00 54.59 155 GLY A C 1
ATOM 1172 O O . GLY A 1 155 ? -25.798 4.645 8.199 1.00 54.59 155 GLY A O 1
ATOM 1173 N N . PRO A 1 156 ? -27.338 3.084 8.714 1.00 60.41 156 PRO A N 1
ATOM 1174 C CA . PRO A 1 156 ? -26.728 2.767 9.998 1.00 60.41 156 PRO A CA 1
ATOM 1175 C C . PRO A 1 156 ? -25.325 2.195 9.753 1.00 60.41 156 PRO A C 1
ATOM 1177 O O . PRO A 1 156 ? -25.172 1.091 9.231 1.00 60.41 156 PRO A O 1
ATOM 1180 N N . MET A 1 157 ? -24.286 2.966 10.086 1.00 59.50 157 MET A N 1
ATOM 1181 C CA . MET A 1 157 ? -22.914 2.468 10.070 1.00 59.50 157 MET A CA 1
ATOM 1182 C C . MET A 1 157 ? -22.727 1.550 11.269 1.00 59.50 157 MET A C 1
ATOM 1184 O O . MET A 1 157 ? -22.841 1.973 12.418 1.00 59.50 157 MET A O 1
ATOM 1188 N N . ARG A 1 158 ? -22.417 0.287 10.991 1.00 66.00 158 ARG A N 1
ATOM 1189 C CA . ARG A 1 158 ? -22.032 -0.686 12.009 1.00 66.00 158 ARG A CA 1
ATOM 1190 C C . ARG A 1 158 ? -20.515 -0.772 11.999 1.00 66.00 158 ARG A C 1
ATOM 1192 O O . ARG A 1 158 ? -19.921 -1.164 10.998 1.00 66.00 158 ARG A O 1
ATOM 1199 N N . VAL A 1 159 ? -19.889 -0.353 13.093 1.00 66.81 159 VAL A N 1
ATOM 1200 C CA . VAL A 1 159 ? -18.433 -0.398 13.250 1.00 66.81 159 VAL A CA 1
ATOM 1201 C C . VAL A 1 159 ? -18.092 -1.550 14.180 1.00 66.81 159 VAL A C 1
ATOM 1203 O O . VAL A 1 159 ? -18.479 -1.545 15.348 1.00 66.81 159 VAL A O 1
ATOM 1206 N N . LEU A 1 160 ? -17.358 -2.535 13.664 1.00 72.38 160 LEU A N 1
ATOM 1207 C CA . LEU A 1 160 ? -16.746 -3.563 14.494 1.00 72.38 160 LEU A CA 1
ATOM 1208 C C . LEU A 1 160 ? -15.392 -3.052 14.983 1.00 72.38 160 LEU A C 1
ATOM 1210 O O . LEU A 1 160 ? -14.493 -2.802 14.184 1.00 72.38 160 LEU A O 1
ATOM 1214 N N . VAL A 1 161 ? -15.245 -2.916 16.298 1.00 70.38 161 VAL A N 1
ATOM 1215 C CA . VAL A 1 161 ? -13.962 -2.598 16.929 1.00 70.38 161 VAL A CA 1
ATOM 1216 C C . VAL A 1 161 ? -13.435 -3.844 17.613 1.00 70.38 161 VAL A C 1
ATOM 1218 O O . VAL A 1 161 ? -14.085 -4.402 18.496 1.00 70.38 161 VAL A O 1
ATOM 1221 N N . VAL A 1 162 ? -12.241 -4.265 17.210 1.00 72.50 162 VAL A N 1
ATOM 1222 C CA . VAL A 1 162 ? -11.521 -5.373 17.834 1.00 72.50 162 VAL A CA 1
ATOM 1223 C C . VAL A 1 162 ? -10.436 -4.782 18.726 1.00 72.50 162 VAL A C 1
ATOM 1225 O O . VAL A 1 162 ? -9.569 -4.054 18.254 1.00 72.50 162 VAL A O 1
ATOM 1228 N N . ALA A 1 163 ? -10.492 -5.089 20.021 1.00 71.81 163 ALA A N 1
ATOM 1229 C CA . ALA A 1 163 ? -9.446 -4.753 20.981 1.00 71.81 163 ALA A CA 1
ATOM 1230 C C . ALA A 1 163 ? -8.644 -6.030 21.284 1.00 71.81 163 ALA A C 1
ATOM 1232 O O . ALA A 1 163 ? -9.036 -6.785 22.180 1.00 71.81 163 ALA A O 1
ATOM 1233 N N . PRO A 1 164 ? -7.579 -6.332 20.517 1.00 70.88 164 PRO A N 1
ATOM 1234 C CA . PRO A 1 164 ? -6.830 -7.565 20.698 1.00 70.88 164 PRO A CA 1
ATOM 1235 C C . PRO A 1 164 ? -6.219 -7.630 22.104 1.00 70.88 164 PRO A C 1
ATOM 1237 O O . PRO A 1 164 ? -5.812 -6.621 22.683 1.00 70.88 164 PRO A O 1
ATOM 1240 N N . GLN A 1 165 ? -6.190 -8.840 22.661 1.00 75.06 165 GLN A N 1
ATOM 1241 C CA . GLN A 1 165 ? -5.602 -9.156 23.965 1.00 75.06 165 GLN A CA 1
ATOM 1242 C C . GLN A 1 165 ? -4.526 -10.237 23.800 1.00 75.06 165 GLN A C 1
ATOM 1244 O O . GLN A 1 165 ? -4.733 -11.377 24.229 1.00 75.06 165 GLN A O 1
ATOM 1249 N N . PRO A 1 166 ? -3.412 -9.911 23.117 1.00 78.00 166 PRO A N 1
ATOM 1250 C CA . PRO A 1 166 ? -2.291 -10.831 22.972 1.00 78.00 166 PRO A CA 1
ATOM 1251 C C . PRO A 1 166 ? -1.743 -11.205 24.354 1.00 78.00 166 PRO A C 1
ATOM 1253 O O . PRO A 1 166 ? -1.596 -10.356 25.236 1.00 78.00 166 PRO A O 1
ATOM 1256 N N . ARG A 1 167 ? -1.491 -12.501 24.559 1.00 80.69 167 ARG A N 1
ATOM 1257 C CA . ARG A 1 167 ? -1.009 -13.059 25.841 1.00 80.69 167 ARG A CA 1
ATOM 1258 C C . ARG A 1 167 ? 0.515 -13.144 25.914 1.00 80.69 167 ARG A C 1
ATOM 1260 O O . ARG A 1 167 ? 1.063 -13.452 26.965 1.00 80.69 167 ARG A O 1
ATOM 1267 N N . ASP A 1 168 ? 1.173 -12.881 24.800 1.00 83.94 168 ASP A N 1
ATOM 1268 C CA . ASP A 1 168 ? 2.586 -13.092 24.514 1.00 83.94 168 ASP A CA 1
ATOM 1269 C C . ASP A 1 168 ? 3.379 -11.783 24.415 1.00 83.94 168 ASP A C 1
ATOM 1271 O O . ASP A 1 168 ? 4.563 -11.817 24.115 1.00 83.94 168 ASP A O 1
ATOM 1275 N N . LEU A 1 169 ? 2.777 -10.633 24.741 1.00 83.25 169 LEU A N 1
ATOM 1276 C CA . LEU A 1 169 ? 3.449 -9.322 24.707 1.00 83.25 169 LEU A CA 1
ATOM 1277 C C . LEU A 1 169 ? 4.777 -9.295 25.477 1.00 83.25 169 LEU A C 1
ATOM 1279 O O . LEU A 1 169 ? 5.724 -8.640 25.051 1.00 83.25 169 LEU A O 1
ATOM 1283 N N . ALA A 1 170 ? 4.861 -10.045 26.578 1.00 83.94 170 ALA A N 1
ATOM 1284 C CA . ALA A 1 170 ? 6.079 -10.157 27.371 1.00 83.94 170 ALA A CA 1
ATOM 1285 C C . ALA A 1 170 ? 7.247 -10.798 26.598 1.00 83.94 170 ALA A C 1
ATOM 1287 O O . ALA A 1 170 ? 8.392 -10.467 26.871 1.00 83.94 170 ALA A O 1
ATOM 1288 N N . ALA A 1 171 ? 6.979 -11.675 25.623 1.00 86.31 171 ALA A N 1
ATOM 1289 C CA . ALA A 1 171 ? 8.014 -12.262 24.767 1.00 86.31 171 ALA A CA 1
ATOM 1290 C C . ALA A 1 171 ? 8.643 -11.241 23.799 1.00 86.31 171 ALA A C 1
ATOM 1292 O O . ALA A 1 171 ? 9.677 -11.523 23.203 1.00 86.31 171 ALA A O 1
ATOM 1293 N N . TYR A 1 172 ? 8.024 -10.066 23.664 1.00 79.12 172 TYR A N 1
ATOM 1294 C CA . TYR A 1 172 ? 8.461 -8.962 22.813 1.00 79.12 172 TYR A CA 1
ATOM 1295 C C . TYR A 1 172 ? 8.872 -7.719 23.624 1.00 79.12 172 TYR A C 1
ATOM 1297 O O . TYR A 1 172 ? 8.938 -6.629 23.063 1.00 79.12 172 TYR A O 1
ATOM 1305 N N . ASP A 1 173 ? 9.086 -7.850 24.942 1.00 82.31 173 ASP A N 1
ATOM 1306 C CA . ASP A 1 173 ? 9.379 -6.735 25.862 1.00 82.31 173 ASP A CA 1
ATOM 1307 C C . ASP A 1 173 ? 8.329 -5.601 25.835 1.00 82.31 173 ASP A C 1
ATOM 1309 O O . ASP A 1 173 ? 8.611 -4.440 26.145 1.00 82.31 173 ASP A O 1
ATOM 1313 N N . LEU A 1 174 ? 7.081 -5.927 25.482 1.00 76.50 174 LEU A N 1
ATOM 1314 C CA . LEU A 1 174 ? 5.980 -4.970 25.419 1.00 76.50 174 LEU A CA 1
ATOM 1315 C C . LEU A 1 174 ? 5.168 -4.959 26.716 1.00 76.50 174 LEU A C 1
ATOM 1317 O O . LEU A 1 174 ? 4.868 -5.995 27.316 1.00 76.50 174 LEU A O 1
ATOM 1321 N N . ALA A 1 175 ? 4.750 -3.759 27.126 1.00 81.38 175 ALA A N 1
ATOM 1322 C CA . ALA A 1 175 ? 3.866 -3.589 28.271 1.00 81.38 175 ALA A CA 1
ATOM 1323 C C . ALA A 1 175 ? 2.494 -4.254 28.017 1.00 81.38 175 ALA A C 1
ATOM 1325 O O . ALA A 1 175 ? 1.964 -4.160 26.905 1.00 81.38 175 ALA A O 1
ATOM 1326 N N . PRO A 1 176 ? 1.872 -4.877 29.036 1.00 77.50 176 PRO A N 1
ATOM 1327 C CA . PRO A 1 176 ? 0.536 -5.446 28.904 1.00 77.50 176 PRO A CA 1
ATOM 1328 C C . PRO A 1 176 ? -0.496 -4.397 28.478 1.00 77.50 176 PRO A C 1
ATOM 1330 O O . PRO A 1 176 ? -0.539 -3.294 29.025 1.00 77.50 176 PRO A O 1
ATOM 1333 N N . LEU A 1 177 ? -1.382 -4.759 27.549 1.00 75.31 177 LEU A N 1
ATOM 1334 C CA . LEU A 1 177 ? -2.497 -3.903 27.146 1.00 75.31 177 LEU A CA 1
ATOM 1335 C C . LEU A 1 177 ? -3.664 -4.051 28.140 1.00 75.31 177 LEU A C 1
ATOM 1337 O O . LEU A 1 177 ? -4.217 -5.144 28.267 1.00 75.31 177 LEU A O 1
ATOM 1341 N N . PRO A 1 178 ? -4.106 -2.984 28.829 1.00 71.50 178 PRO A N 1
ATOM 1342 C CA . PRO A 1 178 ? -5.174 -3.085 29.818 1.00 71.50 178 PRO A CA 1
ATOM 1343 C C . PRO A 1 178 ? -6.556 -3.182 29.144 1.00 71.50 178 PRO A C 1
ATOM 1345 O O . PRO A 1 178 ? -7.261 -2.182 29.014 1.00 71.50 178 PRO A O 1
ATOM 1348 N N . ALA A 1 179 ? -6.975 -4.398 28.762 1.00 66.19 179 ALA A N 1
ATOM 1349 C CA . ALA A 1 179 ? -8.227 -4.690 28.036 1.00 66.19 179 ALA A CA 1
ATOM 1350 C C . ALA A 1 179 ? -9.435 -3.872 28.499 1.00 66.19 179 ALA A C 1
ATOM 1352 O O . ALA A 1 179 ? -10.135 -3.234 27.712 1.00 66.19 179 ALA A O 1
ATOM 1353 N N . HIS A 1 180 ? -9.674 -3.904 29.811 1.00 67.25 180 HIS A N 1
ATOM 1354 C CA . HIS A 1 180 ? -10.841 -3.292 30.428 1.00 67.25 180 HIS A CA 1
ATOM 1355 C C . HIS A 1 180 ? -10.782 -1.767 30.353 1.00 67.25 180 HIS A C 1
ATOM 1357 O O . HIS A 1 180 ? -11.803 -1.135 30.090 1.00 67.25 180 HIS A O 1
ATOM 1363 N N . ALA A 1 181 ? -9.597 -1.177 30.522 1.00 72.62 181 ALA A N 1
ATOM 1364 C CA . ALA A 1 181 ? -9.416 0.264 30.417 1.00 72.62 181 ALA A CA 1
ATOM 1365 C C . ALA A 1 181 ? -9.605 0.737 28.968 1.00 72.62 181 ALA A C 1
ATOM 1367 O O . ALA A 1 181 ? -10.301 1.726 28.743 1.00 72.62 181 ALA A O 1
ATOM 1368 N N . THR A 1 182 ? -9.081 -0.005 27.986 1.00 72.06 182 THR A N 1
ATOM 1369 C CA . THR A 1 182 ? -9.239 0.306 26.557 1.00 72.06 182 THR A CA 1
ATOM 1370 C C . THR A 1 182 ? -10.706 0.246 26.122 1.00 72.06 182 THR A C 1
ATOM 1372 O O . THR A 1 182 ? -11.210 1.197 25.524 1.00 72.06 182 THR A O 1
ATOM 1375 N N . ILE A 1 183 ? -11.431 -0.822 26.479 1.00 74.81 183 ILE A N 1
ATOM 1376 C CA . ILE A 1 183 ? -12.862 -0.965 26.153 1.00 74.81 183 ILE A CA 1
ATOM 1377 C C . ILE A 1 183 ? -13.694 0.117 26.855 1.00 74.81 183 ILE A C 1
ATOM 1379 O O . ILE A 1 183 ? -14.623 0.673 26.263 1.00 74.81 183 ILE A O 1
ATOM 1383 N N . HIS A 1 184 ? -13.371 0.444 28.109 1.00 77.44 184 HIS A N 1
ATOM 1384 C CA . HIS A 1 184 ? -14.076 1.479 28.862 1.00 77.44 184 HIS A CA 1
ATOM 1385 C C . HIS A 1 184 ? -13.848 2.880 28.274 1.00 77.44 184 HIS A C 1
ATOM 1387 O O . HIS A 1 184 ? -14.806 3.634 28.091 1.00 77.44 184 HIS A O 1
ATOM 1393 N N . ALA A 1 185 ? -12.602 3.219 27.932 1.00 80.56 185 ALA A N 1
ATOM 1394 C CA . ALA A 1 185 ? -12.259 4.479 27.280 1.00 80.56 185 ALA A CA 1
ATOM 1395 C C . ALA A 1 185 ? -12.978 4.623 25.931 1.00 80.56 185 ALA A C 1
ATOM 1397 O O . ALA A 1 185 ? -13.591 5.661 25.673 1.00 80.56 185 ALA A O 1
ATOM 1398 N N . PHE A 1 186 ? -12.999 3.555 25.125 1.00 80.44 186 PHE A N 1
ATOM 1399 C CA . PHE A 1 186 ? -13.724 3.535 23.858 1.00 80.44 186 PHE A CA 1
ATOM 1400 C C . PHE A 1 186 ? -15.231 3.748 24.052 1.00 80.44 186 PHE A C 1
ATOM 1402 O O . PHE A 1 186 ? -15.812 4.629 23.425 1.00 80.44 186 PHE A O 1
ATOM 1409 N N . ARG A 1 187 ? -15.871 3.005 24.967 1.00 80.81 187 ARG A N 1
ATOM 1410 C CA . ARG A 1 187 ? -17.304 3.172 25.278 1.00 80.81 187 ARG A CA 1
ATOM 1411 C C . ARG A 1 187 ? -17.647 4.597 25.698 1.00 80.81 187 ARG A C 1
ATOM 1413 O O . ARG A 1 187 ? -18.689 5.117 25.302 1.00 80.81 187 ARG A O 1
ATOM 1420 N N . ARG A 1 188 ? -16.788 5.225 26.504 1.00 8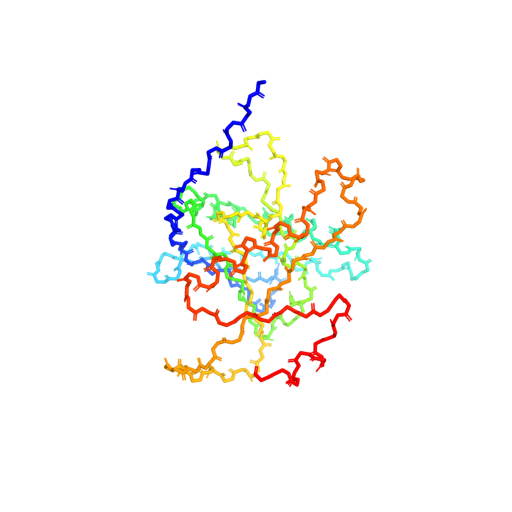3.19 188 ARG A N 1
ATOM 1421 C CA . ARG A 1 188 ? -16.968 6.614 26.935 1.00 83.19 188 ARG A CA 1
ATOM 1422 C C . ARG A 1 188 ? -16.900 7.573 25.746 1.00 83.19 188 ARG A C 1
ATOM 1424 O O . ARG A 1 188 ? -17.803 8.389 25.598 1.00 83.19 188 ARG A O 1
ATOM 1431 N N . ALA A 1 189 ? -15.884 7.447 24.892 1.00 81.88 189 ALA A N 1
ATOM 1432 C CA . ALA A 1 189 ? -15.737 8.283 23.700 1.00 81.88 189 ALA A CA 1
ATOM 1433 C C . ALA A 1 189 ? -16.903 8.097 22.713 1.00 81.88 189 ALA A C 1
ATOM 1435 O O . ALA A 1 189 ? -17.479 9.068 22.234 1.00 81.88 189 ALA A O 1
ATOM 1436 N N . ALA A 1 190 ? -17.312 6.853 22.474 1.00 82.12 190 ALA A N 1
ATOM 1437 C CA . ALA A 1 190 ? -18.404 6.530 21.569 1.00 82.12 190 ALA A CA 1
ATOM 1438 C C . ALA A 1 190 ? -19.755 7.087 22.049 1.00 82.12 190 ALA A C 1
ATOM 1440 O O . ALA A 1 190 ? -20.504 7.642 21.250 1.00 82.12 190 ALA A O 1
ATOM 1441 N N . ARG A 1 191 ? -20.034 7.037 23.362 1.00 82.25 191 ARG A N 1
ATOM 1442 C CA . ARG A 1 191 ? -21.216 7.697 23.943 1.00 82.25 191 ARG A CA 1
ATOM 1443 C C . ARG A 1 191 ? -21.209 9.207 23.724 1.00 82.25 191 ARG A C 1
ATOM 1445 O O . ARG A 1 191 ? -22.250 9.761 23.395 1.00 82.25 191 ARG A O 1
ATOM 1452 N N . LEU A 1 192 ? -20.059 9.866 23.894 1.00 81.06 192 LEU A N 1
ATOM 1453 C CA . LEU A 1 192 ? -19.928 11.306 23.633 1.00 81.06 192 LEU A CA 1
ATOM 1454 C C . LEU A 1 192 ? -20.163 11.643 22.153 1.00 81.06 192 LEU A C 1
ATOM 1456 O O . LEU A 1 192 ? -20.717 12.692 21.849 1.00 81.06 192 LEU A O 1
ATOM 1460 N N . ALA A 1 193 ? -19.805 10.730 21.249 1.00 79.06 193 ALA A N 1
ATOM 1461 C CA . ALA A 1 193 ? -20.070 10.837 19.817 1.00 79.06 193 ALA A CA 1
ATOM 1462 C C . ALA A 1 193 ? -21.501 10.420 19.407 1.00 79.06 193 ALA A C 1
ATOM 1464 O O . ALA A 1 193 ? -21.810 10.406 18.218 1.00 79.06 193 ALA A O 1
ATOM 1465 N N . GLY A 1 194 ? -22.375 10.061 20.358 1.00 80.44 194 GLY A N 1
ATOM 1466 C CA . GLY A 1 194 ? -23.751 9.638 20.075 1.00 80.44 194 GLY A CA 1
ATOM 1467 C C . GLY A 1 194 ? -23.874 8.253 19.427 1.00 80.44 194 GLY A C 1
ATOM 1468 O O . GLY A 1 194 ? -24.886 7.966 18.793 1.00 80.44 194 GLY A O 1
ATOM 1469 N N . LEU A 1 195 ? -22.858 7.396 19.565 1.00 80.19 195 LEU A N 1
ATOM 1470 C CA . LEU A 1 195 ? -22.851 6.039 19.019 1.00 80.19 195 LEU A CA 1
ATOM 1471 C C . LEU A 1 195 ? -23.444 5.039 20.023 1.00 80.19 195 LEU A C 1
ATOM 1473 O O . LEU A 1 195 ? -23.077 5.041 21.203 1.00 80.19 195 LEU A O 1
ATOM 1477 N N . ASP A 1 196 ? -24.304 4.135 19.546 1.00 79.12 196 ASP A N 1
ATOM 1478 C CA . ASP A 1 196 ? -24.682 2.941 20.308 1.00 79.12 196 ASP A CA 1
ATOM 1479 C C . ASP A 1 196 ? -23.551 1.906 20.223 1.00 79.12 196 ASP A C 1
ATOM 1481 O O . ASP A 1 196 ? -23.069 1.577 19.138 1.00 79.12 196 ASP A O 1
ATOM 1485 N N . VAL A 1 197 ? -23.099 1.404 21.374 1.00 78.19 197 VAL A N 1
ATOM 1486 C CA . VAL A 1 197 ? -21.970 0.469 21.455 1.00 78.19 197 VAL A CA 1
ATOM 1487 C C . VAL A 1 197 ? -22.392 -0.801 22.155 1.00 78.19 197 VAL A C 1
ATOM 1489 O O . VAL A 1 197 ? -22.665 -0.819 23.358 1.00 78.19 197 VAL A O 1
ATOM 1492 N N . ARG A 1 198 ? -22.297 -1.904 21.419 1.00 77.00 198 ARG A N 1
ATOM 1493 C CA . ARG A 1 198 ? -22.444 -3.250 21.958 1.00 77.00 198 ARG A CA 1
ATOM 1494 C C . ARG A 1 198 ? -21.082 -3.925 21.999 1.00 77.00 198 ARG A C 1
ATOM 1496 O O . ARG A 1 198 ? -20.296 -3.807 21.067 1.00 77.00 198 ARG A O 1
ATOM 1503 N N . VAL A 1 199 ? -20.793 -4.609 23.101 1.00 76.69 199 VAL A N 1
ATOM 1504 C CA . VAL A 1 199 ? -19.532 -5.343 23.270 1.00 76.69 199 VAL A CA 1
ATOM 1505 C C . VAL A 1 199 ? -19.854 -6.818 23.215 1.00 76.69 199 VAL A C 1
ATOM 1507 O O . VAL A 1 199 ? -20.613 -7.309 24.050 1.00 76.69 199 VAL A O 1
ATOM 1510 N N . ALA A 1 200 ? -19.299 -7.488 22.213 1.00 74.62 200 ALA A N 1
ATOM 1511 C CA . ALA A 1 200 ? -19.420 -8.924 22.061 1.00 74.62 200 ALA A CA 1
ATOM 1512 C C . ALA A 1 200 ? -18.709 -9.660 23.206 1.00 74.62 200 ALA A C 1
ATOM 1514 O O . ALA A 1 200 ? -17.688 -9.172 23.706 1.00 74.62 200 ALA A O 1
ATOM 1515 N N . PRO A 1 201 ? -19.228 -10.821 23.640 1.00 71.19 201 PRO A N 1
ATOM 1516 C CA . PRO A 1 201 ? -18.498 -11.676 24.563 1.00 71.19 201 PRO A CA 1
ATOM 1517 C C . PRO A 1 201 ? -17.153 -12.117 23.947 1.00 71.19 201 PRO A C 1
ATOM 1519 O O . PRO A 1 201 ? -17.014 -12.148 22.721 1.00 71.19 201 PRO A O 1
ATOM 1522 N N . PRO A 1 202 ? -16.143 -12.459 24.770 1.00 68.69 202 PRO A N 1
ATOM 1523 C CA . PRO A 1 202 ? -14.871 -12.983 24.274 1.00 68.69 202 PRO A CA 1
ATOM 1524 C C . PRO A 1 202 ? -15.088 -14.236 23.412 1.00 68.69 202 PRO A C 1
ATOM 1526 O O . PRO A 1 202 ? -15.977 -15.028 23.712 1.00 68.69 202 PRO A O 1
ATOM 1529 N N . ALA A 1 203 ? -14.256 -14.429 22.381 1.00 65.69 203 ALA A N 1
ATOM 1530 C CA . ALA A 1 203 ? -14.391 -15.516 21.399 1.00 65.69 203 ALA A CA 1
ATOM 1531 C C . ALA A 1 203 ? -15.716 -15.482 20.601 1.00 65.69 203 ALA A C 1
ATOM 1533 O O . ALA A 1 203 ? -16.361 -16.503 20.380 1.00 65.69 203 ALA A O 1
ATOM 1534 N N . CYS A 1 204 ? -16.120 -14.289 20.160 1.00 65.44 204 CYS A N 1
ATOM 1535 C CA . CYS A 1 204 ? -17.260 -14.097 19.268 1.00 65.44 204 CYS A CA 1
ATOM 1536 C C . CYS A 1 204 ? -16.870 -14.371 17.804 1.00 65.44 204 CYS A C 1
ATOM 1538 O O . CYS A 1 204 ? -15.854 -13.859 17.329 1.00 65.44 204 CYS A O 1
ATOM 1540 N N . SER A 1 205 ? -17.666 -15.174 17.093 1.00 72.50 205 SER A N 1
ATOM 1541 C CA . SER A 1 205 ? -17.526 -15.382 15.648 1.00 72.50 205 SER A CA 1
ATOM 1542 C C . SER A 1 205 ? -18.200 -14.257 14.857 1.00 72.50 205 SER A C 1
ATOM 1544 O O . SER A 1 205 ? -19.110 -13.593 15.353 1.00 72.50 205 SER A O 1
ATOM 1546 N N . LEU A 1 206 ? -17.790 -14.063 13.600 1.00 66.56 206 LEU A N 1
ATOM 1547 C CA . LEU A 1 206 ? -18.469 -13.131 12.689 1.00 66.56 206 LEU A CA 1
ATOM 1548 C C . LEU A 1 206 ? -19.949 -13.495 12.498 1.00 66.56 206 LEU A C 1
ATOM 1550 O O . LEU A 1 206 ? -20.794 -12.603 12.494 1.00 66.56 206 LEU A O 1
ATOM 1554 N N . ASP A 1 207 ? -20.272 -14.789 12.440 1.00 70.94 207 ASP A N 1
ATOM 1555 C CA . ASP A 1 207 ? -21.657 -15.263 12.349 1.00 70.94 207 ASP A CA 1
ATOM 1556 C C . ASP A 1 207 ? -22.488 -14.819 13.558 1.00 70.94 207 ASP A C 1
ATOM 1558 O O . ASP A 1 207 ? -23.593 -14.310 13.390 1.00 70.94 207 ASP A O 1
ATOM 1562 N N . ALA A 1 208 ? -21.939 -14.892 14.774 1.00 68.25 208 ALA A N 1
ATOM 1563 C CA . ALA A 1 208 ? -22.637 -14.442 15.979 1.00 68.25 208 ALA A CA 1
ATOM 1564 C C . ALA A 1 208 ? -22.885 -12.917 16.006 1.00 68.25 208 ALA A C 1
ATOM 1566 O O . ALA A 1 208 ? -23.800 -12.455 16.687 1.00 68.25 208 ALA A O 1
ATOM 1567 N N . LEU A 1 209 ? -22.098 -12.130 15.262 1.00 69.44 209 LEU A N 1
ATOM 1568 C CA . LEU A 1 209 ? -22.285 -10.681 15.103 1.00 69.44 209 LEU A CA 1
ATOM 1569 C C . LEU A 1 209 ? -23.315 -10.330 14.020 1.00 69.44 209 LEU A C 1
ATOM 1571 O O . LEU A 1 209 ? -23.868 -9.227 14.036 1.00 69.44 209 LEU A O 1
ATOM 1575 N N . SER A 1 210 ? -23.581 -11.245 13.084 1.00 67.75 210 SER A N 1
ATOM 1576 C CA . SER A 1 210 ? -24.520 -11.019 11.979 1.00 67.75 210 SER A CA 1
ATOM 1577 C C . SER A 1 210 ? -25.977 -10.916 12.451 1.00 67.75 210 SER A C 1
ATOM 1579 O O . SER A 1 210 ? -26.752 -10.152 11.879 1.00 67.75 210 SER A O 1
ATOM 1581 N N . GLU A 1 211 ? -26.315 -11.587 13.557 1.00 66.81 211 GLU A N 1
ATOM 1582 C CA . GLU A 1 211 ? -27.636 -11.542 14.203 1.00 66.81 211 GLU A CA 1
ATOM 1583 C C . GLU A 1 211 ? -27.833 -10.325 15.114 1.00 66.81 211 GLU A C 1
ATOM 1585 O O . GLU A 1 211 ? -28.928 -10.084 15.630 1.00 66.81 211 GLU A O 1
ATOM 1590 N N . TRP A 1 212 ? -26.776 -9.546 15.348 1.00 65.06 212 TRP A N 1
ATOM 1591 C CA . TRP A 1 212 ? -26.916 -8.314 16.106 1.00 65.06 212 TRP A CA 1
ATOM 1592 C C . TRP A 1 212 ? -27.621 -7.286 15.206 1.00 65.06 212 TRP A C 1
ATOM 1594 O O . TRP A 1 212 ? -27.259 -7.187 14.032 1.00 65.06 212 TRP A O 1
ATOM 1604 N N . PRO A 1 213 ? -28.624 -6.551 15.713 1.00 56.84 213 PRO A N 1
ATOM 1605 C CA . PRO A 1 213 ? -29.331 -5.528 14.947 1.00 56.84 213 PRO A CA 1
ATOM 1606 C C . PRO A 1 213 ? -28.406 -4.388 14.498 1.00 56.84 213 PRO A C 1
ATOM 1608 O O . PRO A 1 213 ? -27.316 -4.203 15.100 1.00 56.84 213 PRO A O 1
#

Radius of gyration: 21.29 Å; chains: 1; bounding box: 48×40×68 Å

Sequence (213 aa):
MDNEVRLVEGELTAVKPVDVELRLQPRRDDGWPMELRVLGGEEYPPALLPGHLLDAPDAAPDDLAAALLAALLHDTVMAMNWTALRIKYPARRLLIRIDAAAAELHALPWEALHDGAPDAAAPDAGARPLATMPATPVARYVAGSWSRPAVLPHGPMRVLVVAPQPRDLAAYDLAPLPAHATIHAFRRAARLAGLDVRVAPPACSLDALSEWP

Foldseek 3Di:
DDDPDDDPPDPPPPPPAFEKEWEWAAADPAATKIWIDTVVDDTFDIWGQGHCLCVCVPDDLLRSQVSNQCRQVVTVSSVVVVVVCCVVTVAHEYEYEYPPNNLVCVVHPLQSHWDQQQDPVGNPDGTGRQCPDRRYNYDYDDDDPDDDPDPCVDDPDDDDDDDDQDPCCVVVVHDGDPSVVVVVVVVVVCVVVVHDDDDDDPPDDPVNVVPPD